Protein AF-A0A524AW45-F1 (afdb_monomer_lite)

Secondary structure (DSSP, 8-state):
---HHHHHHH----HHHHHHHHHHHHTT------S-TTSSHHHHHHHHHHHTT---------TT--GGGS--PPPPPPS---------------EEE-TTS-EEEEEEEE-TTS-EEEEEESS--SEE-SSPPTTEEEEE-TT--EEEEE----SS-HHHHHHHHHHHHTSTTGGGEEEEE-SSEEEEEEEESS-HHHHHHHHHHTT---TTHHHHHHHHHHHH-EEEEEEEEEEEETTTTEEEEEEE--SSS--EEEEEEEE-HHHHHHHHGGGTTSHHHHT---

Sequence (286 aa):
MIRWQNISQVIICKAEVTERMLVALLVEGHVLLEDVPGIGKTTLAKALARSLDCSFAQTHFTPDLLPSRAGIAWPSPPSSIKYHRGKRSEYMPITYTNRKGLTYYLCKSVTKTGKPRYYFAREPKGEPVEEIPEGFKIGESVTGLVFLKKDRSAQILPEEVAAVEAVVGRHPKSRNYRVSVKHDRIEVYEQVGPDAEDLIRVLGRQGLGMPGLDDRIRAERERYARFTPVLRFILTNAERRIFRVERMHYGGRDEWFEIRPTGSVDRLARRLIPKLGTDAFFELFC

pLDDT: mean 75.24, std 17.26, range [28.22, 97.56]

Structure (mmCIF, N/CA/C/O backbone):
data_AF-A0A524AW45-F1
#
_entry.id   AF-A0A524AW45-F1
#
loop_
_atom_site.group_PDB
_atom_site.id
_atom_site.type_symbol
_atom_site.label_atom_id
_atom_site.label_alt_id
_atom_site.label_comp_id
_atom_site.label_asym_id
_atom_site.label_entity_id
_atom_site.label_seq_id
_atom_site.pdbx_PDB_ins_code
_atom_site.Cartn_x
_atom_site.Cartn_y
_atom_site.Cartn_z
_atom_site.occupancy
_atom_site.B_iso_or_equiv
_atom_site.auth_seq_id
_atom_site.auth_comp_id
_atom_site.auth_asym_id
_atom_site.auth_atom_id
_atom_site.pdbx_PDB_model_num
ATOM 1 N N . MET A 1 1 ? 32.891 -7.779 -8.445 1.00 32.12 1 MET A N 1
ATOM 2 C CA . MET A 1 1 ? 33.002 -9.216 -8.105 1.00 32.12 1 MET A CA 1
ATOM 3 C C . MET A 1 1 ? 33.077 -9.336 -6.594 1.00 32.12 1 MET A C 1
ATOM 5 O O . MET A 1 1 ? 34.124 -9.075 -6.010 1.00 32.12 1 MET A O 1
ATOM 9 N N . ILE A 1 2 ? 31.950 -9.641 -5.961 1.00 38.78 2 ILE A N 1
ATOM 10 C CA . ILE A 1 2 ? 31.844 -9.690 -4.504 1.00 38.78 2 ILE A CA 1
ATOM 11 C C . ILE A 1 2 ? 32.337 -11.071 -4.074 1.00 38.78 2 ILE A C 1
ATOM 13 O O . ILE A 1 2 ? 31.738 -12.089 -4.407 1.00 38.78 2 ILE A O 1
ATOM 17 N N . ARG A 1 3 ? 33.493 -11.133 -3.411 1.00 46.38 3 ARG A N 1
ATOM 18 C CA . ARG A 1 3 ? 34.110 -12.409 -3.029 1.00 46.38 3 ARG A CA 1
ATOM 19 C C . ARG A 1 3 ? 33.460 -12.913 -1.745 1.00 46.38 3 ARG A C 1
ATOM 21 O O . ARG A 1 3 ? 33.908 -12.554 -0.662 1.00 46.38 3 ARG A O 1
ATOM 28 N N . TRP A 1 4 ? 32.443 -13.768 -1.855 1.00 46.25 4 TRP A N 1
ATOM 29 C CA . TRP A 1 4 ? 31.830 -14.468 -0.710 1.00 46.25 4 TRP A CA 1
ATOM 30 C C . TRP A 1 4 ? 32.885 -15.124 0.199 1.00 46.25 4 TRP A C 1
ATOM 32 O O . TRP A 1 4 ? 32.813 -15.039 1.423 1.00 46.25 4 TRP A O 1
ATOM 42 N N . GLN A 1 5 ? 33.946 -15.641 -0.431 1.00 49.75 5 GLN A N 1
ATOM 43 C CA . GLN A 1 5 ? 35.143 -16.176 0.215 1.00 49.75 5 GLN A CA 1
ATOM 44 C C . GLN A 1 5 ? 35.766 -15.196 1.226 1.00 49.75 5 GLN A C 1
ATOM 46 O O . GLN A 1 5 ? 36.137 -15.622 2.314 1.00 49.75 5 GLN A O 1
ATOM 51 N N . ASN A 1 6 ? 35.811 -13.888 0.944 1.00 54.19 6 ASN A N 1
ATOM 52 C CA . ASN A 1 6 ? 36.425 -12.894 1.833 1.00 54.19 6 ASN A CA 1
ATOM 53 C C . ASN A 1 6 ? 35.638 -12.694 3.137 1.00 54.19 6 ASN A C 1
ATOM 55 O O . ASN A 1 6 ? 36.247 -12.471 4.180 1.00 54.19 6 ASN A O 1
ATOM 59 N N . ILE A 1 7 ? 34.303 -12.785 3.105 1.00 50.34 7 ILE A N 1
ATOM 60 C CA . ILE A 1 7 ? 33.477 -12.624 4.313 1.00 50.34 7 ILE A CA 1
ATOM 61 C C . ILE A 1 7 ? 33.612 -13.864 5.208 1.00 50.34 7 ILE A C 1
ATOM 63 O O . ILE A 1 7 ? 33.768 -13.733 6.419 1.00 50.34 7 ILE A O 1
ATOM 67 N N . SER A 1 8 ? 33.641 -15.059 4.609 1.00 46.66 8 SER A N 1
ATOM 68 C CA . SER A 1 8 ? 33.839 -16.334 5.316 1.00 46.66 8 SER A CA 1
ATOM 69 C C . SER A 1 8 ? 35.264 -16.567 5.841 1.00 46.66 8 SER A C 1
ATOM 71 O O . SER A 1 8 ? 35.454 -17.413 6.707 1.00 46.66 8 SER A O 1
ATOM 73 N N . GLN A 1 9 ? 36.268 -15.848 5.324 1.00 44.22 9 GLN A N 1
ATOM 74 C CA . GLN A 1 9 ? 37.680 -15.994 5.721 1.00 44.22 9 GLN A CA 1
ATOM 75 C C . GLN A 1 9 ? 38.073 -15.103 6.909 1.00 44.22 9 GLN A C 1
ATOM 77 O O . GLN A 1 9 ? 39.054 -15.386 7.587 1.00 44.22 9 GLN A O 1
ATOM 82 N N . VAL A 1 10 ? 37.333 -14.018 7.165 1.00 44.84 10 VAL A N 1
ATOM 83 C CA . VAL A 1 10 ? 37.722 -12.992 8.151 1.00 44.84 10 VAL A CA 1
ATOM 84 C C . VAL A 1 10 ? 37.012 -13.176 9.497 1.00 44.84 10 VAL A C 1
ATOM 86 O O . VAL A 1 10 ? 37.477 -12.660 10.512 1.00 44.84 10 VAL A O 1
ATOM 89 N N . ILE A 1 11 ? 35.894 -13.910 9.538 1.00 49.38 11 ILE A N 1
ATOM 90 C CA . ILE A 1 11 ? 35.114 -14.150 10.759 1.00 49.38 11 ILE A CA 1
ATOM 91 C C . ILE A 1 11 ? 34.490 -15.543 10.680 1.00 49.38 11 ILE A C 1
ATOM 93 O O . ILE A 1 11 ? 33.907 -15.894 9.654 1.00 49.38 11 ILE A O 1
ATOM 97 N N . ILE A 1 12 ? 34.533 -16.308 11.778 1.00 48.66 12 ILE A N 1
ATOM 98 C CA . ILE A 1 12 ? 33.664 -17.481 11.984 1.00 48.66 12 ILE A CA 1
ATOM 99 C C . ILE A 1 12 ? 32.232 -16.953 12.170 1.00 48.66 12 ILE A C 1
ATOM 101 O O . ILE A 1 12 ? 31.699 -16.877 13.274 1.00 48.66 12 ILE A O 1
ATOM 105 N N . CYS A 1 13 ? 31.632 -16.465 11.089 1.00 52.28 13 CYS A N 1
ATOM 106 C CA . CYS A 1 13 ? 30.278 -15.944 11.085 1.00 52.28 13 CYS A CA 1
ATOM 107 C C . CYS A 1 13 ? 29.318 -17.069 10.722 1.00 52.28 13 CYS A C 1
ATOM 109 O O . CYS A 1 13 ? 29.501 -17.771 9.729 1.00 52.28 13 CYS A O 1
ATOM 111 N N . LYS A 1 14 ? 28.242 -17.201 11.501 1.00 59.84 14 LYS A N 1
ATOM 112 C CA . LYS A 1 14 ? 27.080 -17.989 11.089 1.00 59.84 14 LYS A CA 1
ATOM 113 C C . LYS A 1 14 ? 26.572 -17.392 9.774 1.00 59.84 14 LYS A C 1
ATOM 115 O O . LYS A 1 14 ? 26.219 -16.213 9.756 1.00 59.84 14 LYS A O 1
ATOM 120 N N . ALA A 1 15 ? 26.541 -18.185 8.701 1.00 59.72 15 ALA A N 1
ATOM 121 C CA . ALA A 1 15 ? 26.129 -17.742 7.362 1.00 59.72 15 ALA A CA 1
ATOM 122 C C . ALA A 1 15 ? 24.796 -16.969 7.384 1.00 59.72 15 ALA A C 1
ATOM 124 O O . ALA A 1 15 ? 24.635 -15.955 6.709 1.00 59.72 15 ALA A O 1
ATOM 125 N N . GLU A 1 16 ? 23.896 -17.385 8.272 1.00 62.75 16 GLU A N 1
ATOM 126 C CA . GLU A 1 16 ? 22.590 -16.778 8.495 1.00 62.75 16 GLU A CA 1
ATOM 127 C C . GLU A 1 16 ? 22.640 -15.299 8.939 1.00 62.75 16 GLU A C 1
ATOM 129 O O . GLU A 1 16 ? 21.775 -14.516 8.550 1.00 62.75 16 GLU A O 1
ATOM 134 N N . VAL A 1 17 ? 23.642 -14.880 9.724 1.00 69.88 17 VAL A N 1
ATOM 135 C CA . VAL A 1 17 ? 23.764 -13.488 10.209 1.00 69.88 17 VAL A CA 1
ATOM 136 C C . VAL A 1 17 ? 24.198 -12.561 9.078 1.00 69.88 17 VAL A C 1
ATOM 138 O O . VAL A 1 17 ? 23.583 -11.516 8.868 1.00 69.88 17 VAL A O 1
ATOM 141 N N . THR A 1 18 ? 25.215 -12.964 8.313 1.00 68.81 18 THR A N 1
ATOM 142 C CA . THR A 1 18 ? 25.676 -12.237 7.121 1.00 68.81 18 THR A CA 1
ATOM 143 C C . THR A 1 18 ? 24.547 -12.083 6.110 1.00 68.81 18 THR A C 1
ATOM 145 O O . THR A 1 18 ? 24.335 -11.007 5.555 1.00 68.81 18 THR A O 1
ATOM 148 N N . GLU A 1 19 ? 23.778 -13.147 5.912 1.00 68.31 19 GLU A N 1
ATOM 149 C CA . GLU A 1 19 ? 22.643 -13.151 5.004 1.00 68.31 19 GLU A CA 1
ATOM 150 C C . GLU A 1 19 ? 21.525 -12.213 5.468 1.00 68.31 19 GLU A C 1
ATOM 152 O O . GLU A 1 19 ? 21.021 -11.424 4.675 1.00 68.31 19 GLU A O 1
ATOM 157 N N . ARG A 1 20 ? 21.170 -12.218 6.760 1.00 71.06 20 ARG A N 1
ATOM 158 C CA . ARG A 1 20 ? 20.195 -11.263 7.317 1.00 71.06 20 ARG A CA 1
ATOM 159 C C . ARG A 1 20 ? 20.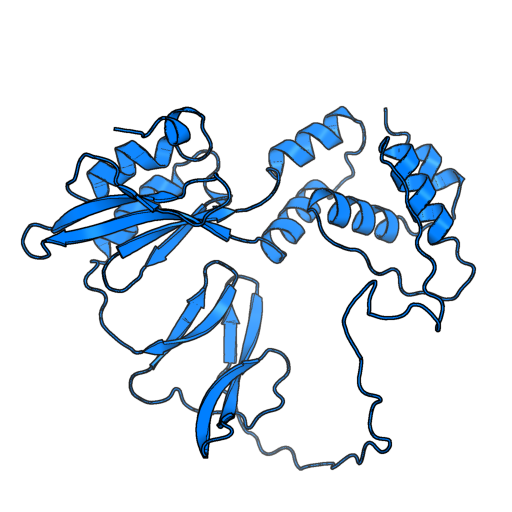673 -9.816 7.187 1.00 71.06 20 ARG A C 1
ATOM 161 O O . ARG A 1 20 ? 19.857 -8.942 6.911 1.00 71.06 20 ARG A O 1
ATOM 168 N N . MET A 1 21 ? 21.973 -9.559 7.340 1.00 75.38 21 MET A N 1
ATOM 169 C CA . MET A 1 21 ? 22.547 -8.226 7.127 1.00 75.38 21 MET A CA 1
ATOM 170 C C . MET A 1 21 ? 22.484 -7.784 5.666 1.00 75.38 21 MET A C 1
ATOM 172 O O . MET A 1 21 ? 22.149 -6.633 5.402 1.00 75.38 21 MET A O 1
ATOM 176 N N . LEU A 1 22 ? 22.761 -8.691 4.727 1.00 70.81 22 LEU A N 1
ATOM 177 C CA . LEU A 1 22 ? 22.596 -8.444 3.294 1.00 70.81 22 LEU A CA 1
ATOM 178 C C . LEU A 1 22 ? 21.140 -8.146 2.954 1.00 70.81 22 LEU A C 1
ATOM 180 O O . LEU A 1 22 ? 20.867 -7.127 2.333 1.00 70.81 22 LEU A O 1
ATOM 184 N N . VAL A 1 23 ? 20.204 -8.985 3.405 1.00 70.94 23 VAL A N 1
ATOM 185 C CA . VAL A 1 23 ? 18.771 -8.774 3.167 1.00 70.94 23 VAL A CA 1
ATOM 186 C C . VAL A 1 23 ? 18.326 -7.429 3.731 1.00 70.94 23 VAL A C 1
ATOM 188 O O . VAL A 1 23 ? 17.702 -6.659 3.010 1.00 70.94 23 VAL A O 1
ATOM 191 N N . ALA A 1 24 ? 18.698 -7.108 4.972 1.00 75.75 24 ALA A N 1
ATOM 192 C CA . ALA A 1 24 ? 18.373 -5.826 5.583 1.00 75.75 24 ALA A CA 1
ATOM 193 C C . ALA A 1 24 ? 18.939 -4.645 4.785 1.00 75.75 24 ALA A C 1
ATOM 195 O O . ALA A 1 24 ? 18.209 -3.698 4.524 1.00 75.75 24 ALA A O 1
ATOM 196 N N . LEU A 1 25 ? 20.194 -4.714 4.336 1.00 71.62 25 LEU A N 1
ATOM 197 C CA . LEU A 1 25 ? 20.792 -3.669 3.505 1.00 71.62 25 LEU A CA 1
ATOM 198 C C . LEU A 1 25 ? 20.053 -3.505 2.165 1.00 71.62 25 LEU A C 1
ATOM 200 O O . LEU A 1 25 ? 19.802 -2.385 1.733 1.00 71.62 25 LEU A O 1
ATOM 204 N N . LEU A 1 26 ? 19.666 -4.615 1.530 1.00 64.81 26 LEU A N 1
ATOM 205 C CA . LEU A 1 26 ? 18.984 -4.632 0.232 1.00 64.81 26 LEU A CA 1
ATOM 206 C C . LEU A 1 26 ? 17.551 -4.092 0.288 1.00 64.81 26 LEU A C 1
ATOM 208 O O . LEU A 1 26 ? 17.043 -3.604 -0.719 1.00 64.81 26 LEU A O 1
ATOM 212 N N . VAL A 1 27 ? 16.892 -4.189 1.443 1.00 67.94 27 VAL A N 1
ATOM 213 C CA . VAL A 1 27 ? 15.541 -3.644 1.661 1.00 67.94 27 VAL A CA 1
ATOM 214 C C . VAL A 1 27 ? 15.556 -2.279 2.353 1.00 67.94 27 VAL A C 1
ATOM 216 O O . VAL A 1 27 ? 14.511 -1.836 2.827 1.00 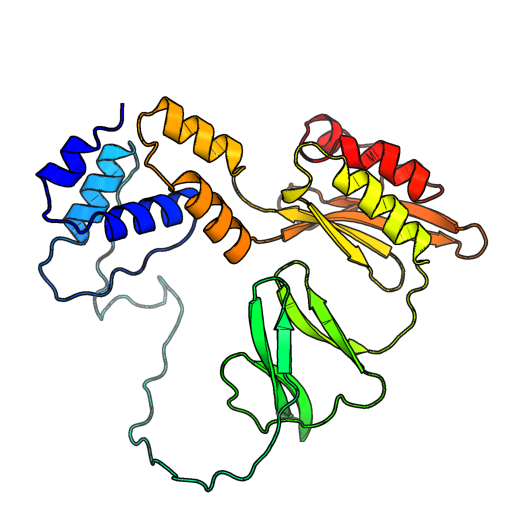67.94 27 VAL A O 1
ATOM 219 N N . GLU A 1 28 ? 16.723 -1.630 2.442 1.00 68.25 28 GLU A N 1
ATOM 220 C CA . GLU A 1 28 ? 16.926 -0.362 3.166 1.00 68.25 28 GLU A CA 1
ATOM 221 C C . GLU A 1 28 ? 16.465 -0.426 4.639 1.00 68.25 28 GLU A C 1
ATOM 223 O O . GLU A 1 28 ? 15.984 0.541 5.232 1.00 68.25 28 GLU A O 1
ATOM 228 N N . GLY A 1 29 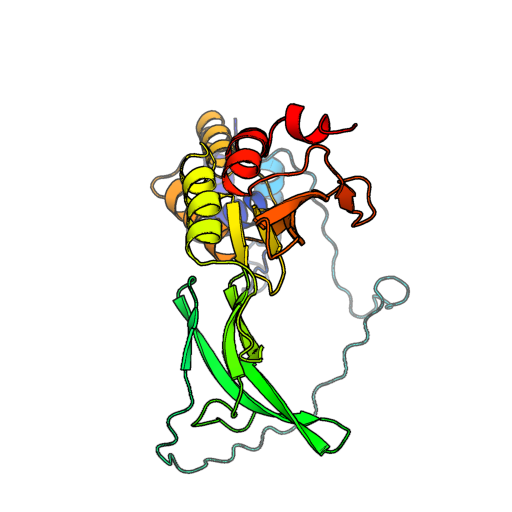? 16.586 -1.606 5.242 1.00 64.50 29 GLY A N 1
ATOM 229 C CA . GLY A 1 29 ? 16.306 -1.873 6.643 1.00 64.50 29 GLY A CA 1
ATOM 230 C C . GLY A 1 29 ? 17.493 -1.566 7.558 1.00 64.50 29 GLY A C 1
ATOM 231 O O . GLY A 1 29 ? 18.637 -1.410 7.134 1.00 64.50 29 GLY A O 1
ATOM 232 N N . HIS A 1 30 ? 17.220 -1.530 8.860 1.00 72.38 30 HIS A N 1
ATOM 233 C CA . HIS A 1 30 ? 18.245 -1.386 9.892 1.00 72.38 30 HIS A CA 1
ATOM 234 C C . HIS A 1 30 ? 18.486 -2.723 10.591 1.00 72.38 30 HIS A C 1
ATOM 236 O O . HIS A 1 30 ? 17.542 -3.467 10.859 1.00 72.38 30 HIS A O 1
ATOM 242 N N . VAL A 1 31 ? 19.745 -3.010 10.924 1.00 75.88 31 VAL A N 1
ATOM 243 C CA . VAL A 1 31 ? 20.134 -4.221 11.656 1.00 75.88 31 VAL A CA 1
ATOM 244 C C . VAL A 1 31 ? 20.615 -3.847 13.048 1.00 75.88 31 VAL A C 1
ATOM 246 O O . VAL A 1 31 ? 21.527 -3.035 13.191 1.00 75.88 31 VAL A O 1
ATOM 249 N N . LEU A 1 32 ? 20.052 -4.502 14.062 1.00 81.50 32 LEU A N 1
ATOM 250 C CA . LEU A 1 32 ? 20.605 -4.528 15.411 1.00 81.50 32 LEU A CA 1
ATOM 251 C C . LEU A 1 32 ? 21.295 -5.879 15.631 1.00 81.50 32 LEU A C 1
ATOM 253 O O . LEU A 1 32 ? 20.656 -6.925 15.553 1.00 81.50 32 LEU A O 1
ATOM 257 N N . LEU A 1 33 ? 22.605 -5.858 15.884 1.00 75.56 33 LEU A N 1
ATOM 258 C CA . LEU A 1 33 ? 23.377 -7.059 16.208 1.00 75.56 33 LEU A CA 1
ATOM 259 C C . LEU A 1 33 ? 23.492 -7.201 17.730 1.00 75.56 33 LEU A C 1
ATOM 261 O O . LEU A 1 33 ? 24.371 -6.597 18.352 1.00 75.56 33 LEU A O 1
ATOM 265 N N . GLU A 1 34 ? 22.632 -8.019 18.330 1.00 72.94 34 GLU A N 1
ATOM 266 C CA . GLU A 1 34 ? 22.675 -8.380 19.754 1.00 72.94 34 GLU A CA 1
ATOM 267 C C . GLU A 1 34 ? 23.534 -9.629 19.961 1.00 72.94 34 GLU A C 1
ATOM 269 O O . GLU A 1 34 ? 23.351 -10.633 19.288 1.00 72.94 34 GLU A O 1
ATOM 274 N N . ASP A 1 35 ? 24.528 -9.530 20.841 1.00 67.38 35 ASP A N 1
ATOM 275 C CA . ASP A 1 35 ? 25.498 -10.594 21.145 1.00 67.38 35 ASP A CA 1
ATOM 276 C C . ASP A 1 35 ? 26.494 -10.091 22.199 1.00 67.38 35 ASP A C 1
ATOM 278 O O . ASP A 1 35 ? 26.597 -8.875 22.416 1.00 67.38 35 ASP A O 1
ATOM 282 N N . VAL A 1 36 ? 27.277 -11.001 22.768 1.00 64.94 36 VAL A N 1
ATOM 283 C CA . VAL A 1 36 ? 28.341 -10.690 23.724 1.00 64.94 36 VAL A CA 1
ATOM 284 C C . VAL A 1 36 ? 29.440 -9.817 23.086 1.00 64.94 36 VAL A C 1
ATOM 286 O O . VAL A 1 36 ? 29.710 -9.905 21.885 1.00 64.94 36 VAL A O 1
ATOM 289 N N . PRO A 1 37 ? 30.069 -8.902 23.842 1.00 59.03 37 PRO A N 1
ATOM 290 C CA . PRO A 1 37 ? 31.141 -8.063 23.312 1.00 59.03 37 PRO A CA 1
ATOM 291 C C . PRO A 1 37 ? 32.337 -8.909 22.843 1.00 59.03 37 PRO A C 1
ATOM 293 O O . PRO A 1 37 ? 32.659 -9.932 23.437 1.00 59.03 37 PRO A O 1
ATOM 296 N N . GLY A 1 38 ? 33.012 -8.468 21.775 1.00 58.88 38 GLY A N 1
ATOM 297 C CA . GLY A 1 38 ? 34.243 -9.103 21.276 1.00 58.88 38 GLY A CA 1
ATOM 298 C C . GLY A 1 38 ? 34.076 -10.108 20.128 1.00 58.88 38 GLY A C 1
ATOM 299 O O . GLY A 1 38 ? 35.069 -10.505 19.534 1.00 58.88 38 GLY A O 1
ATOM 300 N N . ILE A 1 39 ? 32.851 -10.448 19.717 1.00 64.88 39 ILE A N 1
ATOM 301 C CA . ILE A 1 39 ? 32.598 -11.452 18.659 1.00 64.88 39 ILE A CA 1
ATOM 302 C C . ILE A 1 39 ? 32.693 -10.923 17.211 1.00 64.88 39 ILE A C 1
ATOM 304 O O . ILE A 1 39 ? 32.118 -11.486 16.284 1.00 64.88 39 ILE A O 1
ATOM 308 N N . GLY A 1 40 ? 33.363 -9.789 16.993 1.00 66.31 40 GLY A N 1
ATOM 309 C CA . GLY A 1 40 ? 33.622 -9.288 15.639 1.00 66.31 40 GLY A CA 1
ATOM 310 C C . GLY A 1 40 ? 32.447 -8.618 14.909 1.00 66.31 40 GLY A C 1
ATOM 311 O O . GLY A 1 40 ? 32.525 -8.466 13.697 1.00 66.31 40 GLY A O 1
ATOM 312 N N . LYS A 1 41 ? 31.391 -8.137 15.586 1.00 77.25 41 LYS A N 1
ATOM 313 C CA . LYS A 1 41 ? 30.263 -7.401 14.948 1.00 77.25 41 LYS A CA 1
ATOM 314 C C . LYS A 1 41 ? 30.711 -6.227 14.078 1.00 77.25 41 LYS A C 1
ATOM 316 O O . LYS A 1 41 ? 30.241 -6.037 12.960 1.00 77.25 41 LYS A O 1
ATOM 321 N N . THR A 1 42 ? 31.655 -5.445 14.596 1.00 73.56 42 THR A N 1
ATOM 322 C CA . THR A 1 42 ? 32.259 -4.321 13.874 1.00 73.56 42 THR A CA 1
ATOM 323 C C . THR A 1 42 ? 33.057 -4.814 12.673 1.00 73.56 42 THR A C 1
ATOM 325 O O . THR A 1 42 ? 33.002 -4.215 11.603 1.00 73.56 42 THR A O 1
ATOM 328 N N . THR A 1 43 ? 33.784 -5.919 12.837 1.00 72.50 43 THR A N 1
ATOM 329 C CA . THR A 1 43 ? 34.533 -6.568 11.759 1.00 72.50 43 THR A CA 1
ATOM 330 C C . THR A 1 43 ? 33.585 -7.058 10.669 1.00 72.50 43 THR A C 1
ATOM 332 O O . THR A 1 43 ? 33.882 -6.866 9.496 1.00 72.50 43 THR A O 1
ATOM 335 N N . LEU A 1 44 ? 32.419 -7.597 11.036 1.00 71.94 44 LEU A N 1
ATOM 336 C CA . LEU A 1 44 ? 31.398 -8.078 10.107 1.00 71.94 44 LEU A CA 1
ATOM 337 C C . LEU A 1 44 ? 30.806 -6.927 9.298 1.00 71.94 44 LEU A C 1
ATOM 339 O O . LEU A 1 44 ? 30.772 -6.991 8.073 1.00 71.94 44 LEU A O 1
ATOM 343 N N . ALA A 1 45 ? 30.419 -5.840 9.966 1.00 74.00 45 ALA A N 1
ATOM 344 C CA . ALA A 1 45 ? 29.893 -4.660 9.291 1.00 74.00 45 ALA A CA 1
ATOM 345 C C . ALA A 1 45 ? 30.937 -4.012 8.356 1.00 74.00 45 ALA A C 1
ATOM 347 O O . ALA A 1 45 ? 30.607 -3.641 7.230 1.00 74.00 45 ALA A O 1
ATOM 348 N N . LYS A 1 46 ? 32.214 -3.953 8.767 1.00 72.44 46 LYS A N 1
ATOM 349 C CA . LYS A 1 46 ? 33.329 -3.477 7.924 1.00 72.44 46 LYS A CA 1
ATOM 350 C C . LYS A 1 46 ? 33.600 -4.397 6.732 1.00 72.44 46 LYS A C 1
ATOM 352 O O . LYS A 1 46 ? 33.814 -3.909 5.625 1.00 72.44 46 LYS A O 1
ATOM 357 N N . ALA A 1 47 ? 33.618 -5.711 6.952 1.00 68.25 47 ALA A N 1
ATOM 358 C CA . ALA A 1 47 ? 33.843 -6.704 5.905 1.00 68.25 47 ALA A CA 1
ATOM 359 C C . ALA A 1 47 ? 32.714 -6.675 4.870 1.00 68.25 47 ALA A C 1
ATOM 361 O O . ALA A 1 47 ? 32.987 -6.732 3.671 1.00 68.25 47 ALA A O 1
ATOM 362 N N . LEU A 1 48 ? 31.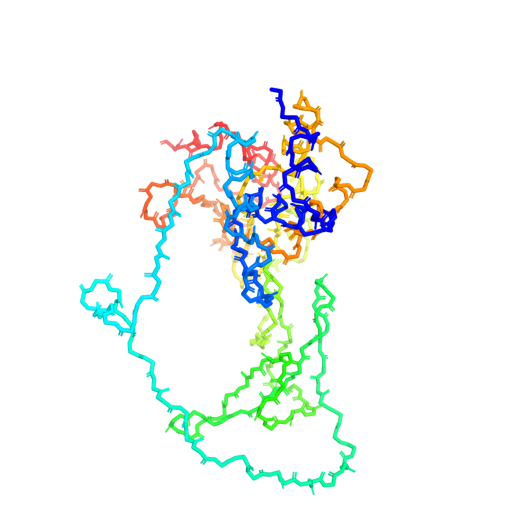469 -6.511 5.323 1.00 71.25 48 LEU A N 1
ATOM 363 C CA . LEU A 1 48 ? 30.310 -6.360 4.454 1.00 71.25 48 LEU A CA 1
ATOM 364 C C . LEU A 1 48 ? 30.393 -5.068 3.633 1.00 71.25 48 LEU A C 1
ATOM 366 O O . LEU A 1 48 ? 30.303 -5.132 2.412 1.00 71.25 48 LEU A O 1
ATOM 370 N N . ALA A 1 49 ? 30.657 -3.922 4.269 1.00 73.44 49 ALA A N 1
ATOM 371 C CA . ALA A 1 49 ? 30.792 -2.646 3.566 1.00 73.44 49 ALA A CA 1
ATOM 372 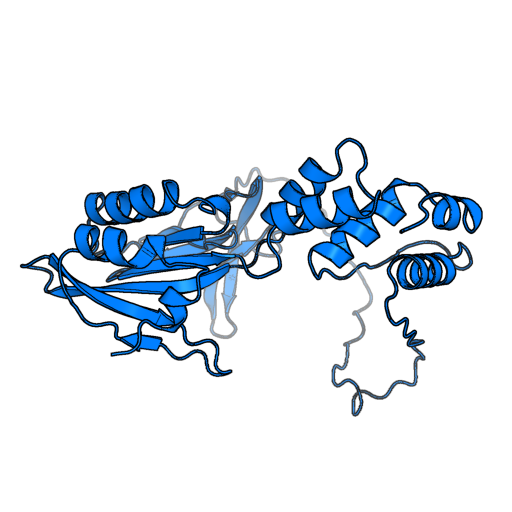C C . ALA A 1 49 ? 31.903 -2.683 2.501 1.00 73.44 49 ALA A C 1
ATOM 374 O O . ALA A 1 49 ? 31.668 -2.307 1.359 1.00 73.44 49 ALA A O 1
ATOM 375 N N . ARG A 1 50 ? 33.079 -3.237 2.834 1.00 68.44 50 ARG A N 1
ATOM 376 C CA . ARG A 1 50 ? 34.184 -3.430 1.876 1.00 68.44 50 ARG A CA 1
ATOM 377 C C . ARG A 1 50 ? 33.829 -4.377 0.734 1.00 68.44 50 ARG A C 1
ATOM 379 O O . ARG A 1 50 ? 34.269 -4.170 -0.388 1.00 68.44 50 ARG A O 1
ATOM 386 N N . SER A 1 51 ? 33.063 -5.428 1.019 1.00 62.94 51 SER A N 1
ATOM 387 C CA . SER A 1 51 ? 32.653 -6.400 0.001 1.00 62.94 51 SER A CA 1
ATOM 388 C C . SER A 1 51 ? 31.634 -5.817 -0.978 1.00 62.94 51 SER A C 1
ATOM 390 O O . SER A 1 51 ? 31.561 -6.283 -2.109 1.00 62.94 51 SER A O 1
ATOM 392 N N . LEU A 1 52 ? 30.875 -4.805 -0.552 1.00 67.12 52 LEU A N 1
ATOM 393 C CA . LEU A 1 52 ? 29.829 -4.137 -1.329 1.00 67.12 52 LEU A CA 1
ATOM 394 C C . LEU A 1 52 ? 30.246 -2.760 -1.867 1.00 67.12 52 LEU A C 1
ATOM 396 O O . LEU A 1 52 ? 29.395 -2.036 -2.371 1.00 67.12 52 LEU A O 1
ATOM 400 N N . ASP A 1 53 ? 31.523 -2.393 -1.732 1.00 66.94 53 ASP A N 1
ATOM 401 C CA . ASP A 1 53 ? 32.057 -1.071 -2.097 1.00 66.94 53 ASP A CA 1
ATOM 402 C C . ASP A 1 53 ? 31.261 0.103 -1.486 1.00 66.94 53 ASP A C 1
ATOM 404 O O . ASP A 1 53 ? 31.042 1.150 -2.089 1.00 66.94 53 ASP A O 1
ATOM 408 N N . CYS A 1 54 ? 30.776 -0.098 -0.259 1.00 69.75 54 CYS A N 1
ATOM 409 C CA . CYS A 1 54 ? 30.004 0.878 0.499 1.00 69.75 54 CYS A CA 1
ATOM 410 C C . CYS A 1 54 ? 30.901 1.648 1.473 1.00 69.75 54 CYS A C 1
ATOM 412 O O . CYS A 1 54 ? 31.866 1.113 2.030 1.00 69.75 54 CYS A O 1
ATOM 414 N N . SER A 1 55 ? 30.532 2.896 1.762 1.00 67.56 55 SER A N 1
ATOM 415 C CA . SER A 1 55 ? 31.156 3.658 2.841 1.00 67.56 55 SER A CA 1
ATOM 416 C C . SER A 1 55 ? 30.771 3.068 4.203 1.00 67.56 55 SER A C 1
ATOM 418 O O . SER A 1 55 ? 29.627 2.685 4.448 1.00 67.56 55 SER A O 1
ATOM 420 N N . PHE A 1 56 ? 31.745 2.972 5.109 1.00 73.62 56 PHE A N 1
ATOM 421 C CA . PHE A 1 56 ? 31.527 2.496 6.473 1.00 73.62 56 PHE A CA 1
ATOM 422 C C . PHE A 1 56 ? 31.797 3.628 7.460 1.00 73.62 56 PHE A C 1
ATOM 424 O O . PHE A 1 56 ? 32.927 4.105 7.561 1.00 73.62 56 PHE A O 1
ATOM 431 N N . ALA A 1 57 ? 30.774 4.017 8.219 1.00 72.75 57 ALA A N 1
ATOM 432 C CA . ALA A 1 57 ? 30.892 4.960 9.322 1.00 72.75 57 ALA A CA 1
ATOM 433 C C . ALA A 1 57 ? 30.481 4.274 10.629 1.00 72.75 57 ALA A C 1
ATOM 435 O O . ALA A 1 57 ? 29.458 3.594 10.692 1.00 72.75 57 ALA A O 1
ATOM 436 N N . GLN A 1 58 ? 31.286 4.455 11.675 1.00 78.00 58 GLN A N 1
ATOM 437 C CA . GLN A 1 58 ? 31.014 3.929 13.007 1.00 78.00 58 GLN A CA 1
ATOM 438 C C . GLN A 1 58 ? 30.866 5.087 13.985 1.00 78.00 58 GLN A C 1
ATOM 440 O O . GLN A 1 58 ? 31.786 5.885 14.152 1.00 78.00 58 GLN A O 1
ATOM 445 N N . THR A 1 59 ? 29.727 5.140 14.667 1.00 74.00 59 THR A N 1
ATOM 446 C CA . THR A 1 59 ? 29.501 6.058 15.783 1.00 74.00 59 THR A CA 1
ATOM 447 C C . THR A 1 59 ? 29.502 5.251 17.072 1.00 74.00 59 THR A C 1
ATOM 449 O O . THR A 1 59 ? 28.727 4.308 17.227 1.00 74.00 59 THR A O 1
ATOM 452 N N . HIS A 1 60 ? 30.401 5.597 17.989 1.00 72.00 60 HIS A N 1
ATOM 453 C CA . HIS A 1 60 ? 30.412 5.027 19.329 1.00 72.00 60 HIS A CA 1
ATOM 454 C C . HIS A 1 60 ? 29.459 5.828 20.204 1.00 72.00 60 HIS A C 1
ATOM 456 O O . HIS A 1 60 ? 29.615 7.039 20.342 1.00 72.00 60 HIS A O 1
ATOM 462 N N . PHE A 1 61 ? 28.476 5.152 20.788 1.00 62.75 61 PHE A N 1
ATOM 463 C CA . PHE A 1 61 ? 27.617 5.775 21.779 1.00 62.75 61 PHE A CA 1
ATOM 464 C C . PHE A 1 61 ? 28.389 5.883 23.095 1.00 62.75 61 PHE A C 1
ATOM 466 O O . PHE A 1 61 ? 28.663 4.869 23.735 1.00 62.75 61 PHE A O 1
ATOM 473 N N . THR A 1 62 ? 28.778 7.099 23.473 1.00 64.62 62 THR A N 1
ATOM 474 C CA . THR A 1 62 ? 29.257 7.412 24.822 1.00 64.62 62 THR A CA 1
ATOM 475 C C . THR A 1 62 ? 28.102 7.979 25.656 1.00 64.62 62 THR A C 1
ATOM 477 O O . THR A 1 62 ? 27.195 8.595 25.090 1.00 64.62 62 THR A O 1
ATOM 480 N N . PRO A 1 63 ? 28.110 7.792 26.991 1.00 50.75 63 PRO A N 1
ATOM 481 C CA . PRO A 1 63 ? 27.073 8.335 27.875 1.00 50.75 63 PRO A CA 1
ATOM 482 C C . PRO A 1 63 ? 26.915 9.865 27.779 1.00 50.75 63 PRO A C 1
ATOM 484 O O . PRO A 1 63 ? 25.854 10.387 28.100 1.00 50.75 63 PRO A O 1
ATOM 487 N N . ASP A 1 64 ? 27.947 10.564 27.292 1.00 58.59 64 ASP A N 1
ATOM 488 C CA . ASP A 1 64 ? 28.037 12.029 27.226 1.00 58.59 64 ASP A CA 1
ATOM 489 C C . ASP A 1 64 ? 27.564 12.641 25.890 1.00 58.59 64 ASP A C 1
ATOM 491 O O . ASP A 1 64 ? 27.779 13.827 25.624 1.00 58.59 64 ASP A O 1
ATOM 495 N N . LEU A 1 65 ? 26.923 11.861 25.011 1.00 47.62 65 LEU A N 1
ATOM 496 C CA . LEU A 1 65 ? 26.316 12.384 23.780 1.00 47.62 65 LEU A CA 1
ATOM 497 C C . LEU A 1 65 ? 25.082 13.242 24.113 1.00 47.62 65 LEU A C 1
ATOM 499 O O . LEU A 1 65 ? 23.970 12.738 24.255 1.00 47.62 65 LEU A O 1
ATOM 503 N N . LEU A 1 66 ? 25.282 14.560 24.234 1.00 42.81 66 LEU A N 1
ATOM 504 C CA . LEU A 1 66 ? 24.213 15.506 24.556 1.00 42.81 66 LEU A CA 1
ATOM 505 C C . LEU A 1 66 ? 23.147 15.609 23.436 1.00 42.81 66 LEU A C 1
ATOM 507 O O . LEU A 1 66 ? 23.492 15.758 22.257 1.00 42.81 66 LEU A O 1
ATOM 511 N N . PRO A 1 67 ? 21.842 15.640 23.779 1.00 42.31 67 PRO A N 1
ATOM 512 C CA . PRO A 1 67 ? 20.749 15.610 22.806 1.00 42.31 67 PRO A CA 1
ATOM 513 C C . PRO A 1 67 ? 20.562 16.888 21.972 1.00 42.31 67 PRO A C 1
ATOM 515 O O . PRO A 1 67 ? 19.799 16.885 21.018 1.00 42.31 67 PRO A O 1
ATOM 518 N N . SER A 1 68 ? 21.282 17.984 22.212 1.00 46.66 68 SER A N 1
ATOM 519 C CA . SER A 1 68 ? 21.326 19.096 21.240 1.00 46.66 68 SER A CA 1
ATOM 520 C C . SER A 1 68 ? 22.085 18.735 19.946 1.00 46.66 68 SER A C 1
ATOM 522 O O . SER A 1 68 ? 22.088 19.514 18.996 1.00 46.66 68 SER A O 1
ATOM 524 N N . ARG A 1 69 ? 22.646 17.516 19.867 1.00 50.38 69 ARG A N 1
ATOM 525 C CA . ARG A 1 69 ? 23.136 16.854 18.645 1.00 50.38 69 ARG A CA 1
ATOM 526 C C . ARG A 1 69 ? 22.440 15.506 18.341 1.00 50.38 69 ARG A C 1
ATOM 528 O O . ARG A 1 69 ? 22.824 14.831 17.395 1.00 50.38 69 ARG A O 1
ATOM 535 N N . ALA A 1 70 ? 21.396 15.143 19.093 1.00 47.56 70 ALA A N 1
ATOM 536 C CA . ALA A 1 70 ? 20.426 14.073 18.807 1.00 47.56 70 ALA A CA 1
ATOM 537 C C . ALA A 1 70 ? 19.296 14.143 19.854 1.00 47.56 70 ALA A C 1
ATOM 539 O O . ALA A 1 70 ? 19.364 13.512 20.905 1.00 47.56 70 ALA A O 1
ATOM 540 N N . GLY A 1 71 ? 18.291 14.983 19.608 1.00 43.94 71 GLY A N 1
ATOM 541 C CA . GLY A 1 71 ? 17.323 15.415 20.619 1.00 43.94 71 GLY A CA 1
ATOM 542 C C . GLY A 1 71 ? 16.271 14.384 20.969 1.00 43.94 71 GLY A C 1
ATOM 543 O O . GLY A 1 71 ? 15.165 14.506 20.463 1.00 43.94 71 GLY A O 1
ATOM 544 N N . ILE A 1 72 ? 16.566 13.422 21.854 1.00 44.19 72 ILE A N 1
ATOM 545 C CA . ILE A 1 72 ? 15.548 12.625 22.562 1.00 44.19 72 ILE A CA 1
ATOM 546 C C . ILE A 1 72 ? 16.052 12.277 23.974 1.00 44.19 72 ILE A C 1
ATOM 548 O O . ILE A 1 72 ? 17.025 11.545 24.130 1.00 44.19 72 ILE A O 1
ATOM 552 N N . ALA A 1 73 ? 15.373 12.780 25.009 1.00 34.09 73 ALA A N 1
ATOM 553 C CA . ALA A 1 73 ? 15.580 12.359 26.395 1.00 34.09 73 ALA A CA 1
ATOM 554 C C . ALA A 1 73 ? 14.768 11.082 26.686 1.00 34.09 73 ALA A C 1
ATOM 556 O O . ALA A 1 73 ? 13.554 11.056 26.471 1.00 34.09 73 ALA A O 1
ATOM 557 N N . TRP A 1 74 ? 15.429 10.032 27.178 1.00 40.25 74 TRP A N 1
ATOM 558 C CA . TRP A 1 74 ? 14.793 8.788 27.624 1.00 40.25 74 TRP A CA 1
ATOM 559 C C . TRP A 1 74 ? 14.503 8.861 29.132 1.00 40.25 74 TRP A C 1
ATOM 561 O O . TRP A 1 74 ? 15.438 9.076 29.904 1.00 40.25 74 TRP A O 1
ATOM 571 N N . PRO A 1 75 ? 13.253 8.692 29.597 1.00 40.31 75 PRO A N 1
ATOM 572 C CA . PRO A 1 75 ? 12.983 8.604 31.026 1.00 40.31 75 PRO A CA 1
ATOM 573 C C . PRO A 1 75 ? 13.445 7.249 31.584 1.00 40.31 75 PRO A C 1
ATOM 575 O O . PRO A 1 75 ? 13.174 6.194 31.007 1.00 40.31 75 PRO A O 1
ATOM 578 N N . SER A 1 76 ? 14.126 7.278 32.730 1.00 37.09 76 SER A N 1
ATOM 579 C CA . SER A 1 76 ? 14.506 6.086 33.494 1.00 37.09 76 SER A CA 1
ATOM 580 C C . SER A 1 76 ? 13.275 5.237 33.854 1.00 37.09 76 SER A C 1
ATOM 582 O O . SER A 1 76 ? 12.227 5.798 34.187 1.00 37.09 76 SER A O 1
ATOM 584 N N . PRO A 1 77 ? 13.368 3.895 33.827 1.00 33.97 77 PRO A N 1
ATOM 585 C CA . PRO A 1 77 ? 12.258 3.045 34.233 1.00 33.97 77 PRO A CA 1
ATOM 586 C C . PRO A 1 77 ? 12.034 3.150 35.751 1.00 33.97 77 PRO A C 1
ATOM 588 O O . PRO A 1 77 ? 13.009 3.151 36.508 1.00 33.97 77 PRO A O 1
ATOM 591 N N . PRO A 1 78 ? 10.780 3.196 36.235 1.00 35.69 78 PRO A N 1
ATOM 592 C CA . PRO A 1 78 ? 10.515 2.980 37.646 1.00 35.69 78 PRO A CA 1
ATOM 593 C C . PRO A 1 78 ? 10.886 1.542 38.024 1.00 35.69 78 PRO A C 1
ATOM 595 O O . PRO A 1 78 ? 10.532 0.574 37.347 1.00 35.69 78 PRO A O 1
ATOM 598 N N . SER A 1 79 ? 11.616 1.422 39.126 1.00 36.75 79 SER A N 1
ATOM 599 C CA . SER A 1 79 ? 11.898 0.172 39.810 1.00 36.75 79 SER A CA 1
ATOM 600 C C . SER A 1 79 ? 10.608 -0.441 40.373 1.00 36.75 79 SER A C 1
ATOM 602 O O . SER A 1 79 ? 9.718 0.259 40.848 1.00 36.75 79 SER A O 1
ATOM 604 N N . SER A 1 80 ? 10.555 -1.776 40.358 1.00 33.28 80 SER A N 1
ATOM 605 C CA . SER A 1 80 ? 9.515 -2.689 40.866 1.00 33.28 80 SER A CA 1
ATOM 606 C C . SER A 1 80 ? 8.435 -3.142 39.865 1.00 33.28 80 SER A C 1
ATOM 608 O O . SER A 1 80 ? 7.389 -2.531 39.672 1.00 33.28 80 SER A O 1
ATOM 610 N N . ILE A 1 81 ? 8.667 -4.325 39.285 1.00 32.72 81 ILE A N 1
ATOM 611 C CA . ILE A 1 81 ? 7.618 -5.164 38.697 1.00 32.72 81 ILE A CA 1
ATOM 612 C C . ILE A 1 81 ? 6.957 -5.923 39.851 1.00 32.72 81 ILE A C 1
ATOM 614 O O . ILE A 1 81 ? 7.561 -6.823 40.434 1.00 32.72 81 ILE A O 1
ATOM 618 N N . LYS A 1 82 ? 5.711 -5.577 40.181 1.00 32.34 82 LYS A N 1
ATOM 619 C CA . LYS A 1 82 ? 4.835 -6.455 40.966 1.00 32.34 82 LYS A CA 1
ATOM 620 C C . LYS A 1 82 ? 4.089 -7.371 39.999 1.00 32.34 82 LYS A C 1
ATOM 622 O O . LYS A 1 82 ? 3.274 -6.910 39.204 1.00 32.34 82 LYS A O 1
ATOM 627 N N . TYR A 1 83 ? 4.372 -8.670 40.066 1.00 28.22 83 TYR A N 1
ATOM 628 C CA . TYR A 1 83 ? 3.577 -9.689 39.385 1.00 28.22 83 TYR A CA 1
ATOM 629 C C . TYR A 1 83 ? 2.237 -9.850 40.107 1.00 28.22 83 TYR A C 1
ATOM 631 O O . TYR A 1 83 ? 2.185 -10.375 41.218 1.00 28.22 83 TYR A O 1
ATOM 639 N N . HIS A 1 84 ? 1.144 -9.451 39.461 1.00 35.28 84 HIS A N 1
ATOM 640 C CA . HIS A 1 84 ? -0.188 -9.906 39.847 1.00 35.28 84 HIS A CA 1
ATOM 641 C C . HIS A 1 84 ? -0.532 -11.156 39.034 1.00 35.28 84 HIS A C 1
ATOM 643 O O . HIS A 1 84 ? -0.783 -11.092 37.832 1.00 35.28 84 HIS A O 1
ATOM 649 N N . ARG A 1 85 ? -0.527 -12.315 39.701 1.00 35.44 85 ARG A N 1
ATOM 650 C CA . ARG A 1 85 ? -1.052 -13.574 39.161 1.00 35.44 85 ARG A CA 1
ATOM 651 C C . ARG A 1 85 ? -2.583 -13.500 39.205 1.00 35.44 85 ARG A C 1
ATOM 653 O O . ARG A 1 85 ? -3.198 -13.853 40.206 1.00 35.44 85 ARG A O 1
ATOM 660 N N . GLY A 1 86 ? -3.182 -12.959 38.147 1.00 33.91 86 GLY A N 1
ATOM 661 C CA . GLY A 1 86 ? -4.632 -12.882 37.960 1.00 33.91 86 GLY A CA 1
ATOM 662 C C . GLY A 1 86 ? -5.175 -14.129 37.262 1.00 33.91 86 GLY A C 1
ATOM 663 O O . GLY A 1 86 ? -4.586 -14.614 36.300 1.00 33.91 86 GLY A O 1
ATOM 664 N N . LYS A 1 87 ? -6.277 -14.664 37.790 1.00 37.00 87 LYS A N 1
ATOM 665 C CA . LYS A 1 87 ? -6.990 -15.866 37.338 1.00 37.00 87 LYS A CA 1
ATOM 666 C C . LYS A 1 87 ? -7.277 -15.832 35.826 1.00 37.00 87 LYS A C 1
ATOM 668 O O . LYS A 1 87 ? -7.791 -14.838 35.324 1.00 37.00 87 LYS A O 1
ATOM 673 N N . ARG A 1 88 ? -7.002 -16.941 35.124 1.00 37.88 88 ARG A N 1
ATOM 674 C CA . ARG A 1 88 ? -7.527 -17.205 33.772 1.00 37.88 88 ARG A CA 1
ATOM 675 C C . ARG A 1 88 ? -9.047 -17.344 33.868 1.00 37.88 88 ARG A C 1
ATOM 677 O O . ARG A 1 88 ? -9.543 -18.409 34.208 1.00 37.88 88 ARG A O 1
ATOM 684 N N . SER A 1 89 ? -9.751 -16.251 33.625 1.00 44.72 89 SER A N 1
ATOM 685 C CA . SER A 1 89 ? -11.126 -16.282 33.139 1.00 44.72 89 SER A CA 1
ATOM 686 C C . SER A 1 89 ? -11.045 -16.387 31.615 1.00 44.72 89 SER A C 1
ATOM 688 O O . SER A 1 89 ? -10.198 -15.720 31.014 1.00 44.72 89 SER A O 1
ATOM 690 N N . GLU A 1 90 ? -11.843 -17.264 31.011 1.00 50.03 90 GLU A N 1
ATOM 691 C CA . GLU A 1 90 ? -11.940 -17.481 29.560 1.00 50.03 90 GLU A CA 1
ATOM 692 C C . GLU A 1 90 ? -12.549 -16.253 28.864 1.00 50.03 90 GLU A C 1
ATOM 694 O O . GLU A 1 90 ? -13.673 -16.280 28.387 1.00 50.03 90 GLU A O 1
ATOM 699 N N . TYR A 1 91 ? -11.814 -15.146 28.829 1.00 53.72 91 TYR A N 1
ATOM 700 C CA . TYR A 1 91 ? -12.134 -14.018 27.961 1.00 53.72 91 TYR A CA 1
ATOM 701 C C . TYR A 1 91 ? -11.594 -14.345 26.567 1.00 53.72 91 TYR A C 1
ATOM 703 O O . TYR A 1 91 ? -10.382 -14.530 26.404 1.00 53.72 91 TYR A O 1
ATOM 711 N N . MET A 1 92 ? -12.473 -14.439 25.567 1.00 69.75 92 MET A N 1
ATOM 712 C CA . MET A 1 92 ? -12.095 -14.603 24.159 1.00 69.75 92 MET A CA 1
ATOM 713 C C . MET A 1 92 ? -12.092 -13.226 23.479 1.00 69.75 92 MET A C 1
ATOM 715 O O . MET A 1 92 ? -13.124 -12.792 22.970 1.00 69.75 92 MET A O 1
ATOM 719 N N . PRO A 1 93 ? -10.959 -12.497 23.461 1.00 80.00 93 PRO A N 1
ATOM 720 C CA . PRO A 1 93 ? -10.887 -11.224 22.755 1.00 80.00 93 PRO A CA 1
ATOM 721 C C . PRO A 1 93 ? -11.170 -11.406 21.265 1.00 80.00 93 PRO A C 1
ATOM 723 O O . PRO A 1 93 ? -10.740 -12.391 20.658 1.00 80.00 93 PRO A O 1
ATOM 726 N N . ILE A 1 94 ? -11.777 -10.393 20.645 1.00 85.12 94 ILE A N 1
ATOM 727 C CA . ILE A 1 94 ? -11.825 -10.296 19.187 1.00 85.12 94 ILE A CA 1
ATOM 728 C C . ILE A 1 94 ? -10.392 -10.303 18.657 1.00 85.12 94 ILE A C 1
ATOM 730 O O . ILE A 1 94 ? -9.580 -9.420 18.965 1.00 85.12 94 ILE A O 1
ATOM 734 N N . THR A 1 95 ? -10.101 -11.307 17.836 1.00 87.94 95 THR A N 1
ATOM 735 C CA . THR A 1 95 ? -8.830 -11.454 17.137 1.00 87.94 95 THR A CA 1
ATOM 736 C C . THR A 1 95 ? -9.017 -11.238 15.646 1.00 87.94 95 THR A C 1
ATOM 738 O O . THR A 1 95 ? -10.059 -11.549 15.072 1.00 87.94 95 THR A O 1
ATOM 741 N N . TYR A 1 96 ? -7.997 -10.679 15.005 1.00 87.06 96 TYR A N 1
ATOM 742 C CA . TYR A 1 96 ? -7.955 -10.537 13.558 1.00 87.06 96 TYR A CA 1
ATOM 743 C C . TYR A 1 96 ? -6.539 -10.795 13.060 1.00 87.06 96 TYR A C 1
ATOM 745 O O . TYR A 1 96 ? -5.590 -10.130 13.484 1.00 87.06 96 TYR A O 1
ATOM 753 N N . THR A 1 97 ? -6.400 -11.752 12.150 1.00 87.31 97 THR A N 1
ATOM 754 C CA . THR A 1 97 ? -5.137 -12.029 11.466 1.00 87.31 97 THR A CA 1
ATOM 755 C C . THR A 1 97 ? -5.130 -11.280 10.144 1.00 87.31 97 THR A C 1
ATOM 757 O O . THR A 1 97 ? -5.987 -11.503 9.294 1.00 87.31 97 THR A O 1
ATOM 760 N N . ASN A 1 98 ? -4.181 -10.360 9.988 1.00 84.94 98 ASN A N 1
ATOM 761 C CA . ASN A 1 98 ? -4.065 -9.552 8.778 1.00 84.94 98 ASN A CA 1
ATOM 762 C C . ASN A 1 98 ? -3.510 -10.359 7.591 1.00 84.94 98 ASN A C 1
ATOM 764 O O . ASN A 1 98 ? -3.048 -11.493 7.750 1.00 84.94 98 ASN A O 1
ATOM 768 N N . ARG A 1 99 ? -3.449 -9.739 6.405 1.00 78.88 99 ARG A N 1
ATOM 769 C CA . ARG A 1 99 ? -2.889 -10.367 5.189 1.00 78.88 99 ARG A CA 1
ATOM 770 C C . ARG A 1 99 ? -1.444 -10.867 5.337 1.00 78.88 99 ARG A C 1
ATOM 772 O O . ARG A 1 99 ? -1.004 -11.707 4.563 1.00 78.88 99 ARG A O 1
ATOM 779 N N . LYS A 1 100 ? -0.689 -10.309 6.292 1.00 74.25 100 LYS A N 1
ATOM 780 C CA . LYS A 1 100 ? 0.711 -10.656 6.584 1.00 74.25 100 LYS A CA 1
ATOM 781 C C . LYS A 1 100 ? 0.830 -11.804 7.597 1.00 74.25 100 LYS A C 1
ATOM 783 O O . LYS A 1 100 ? 1.933 -12.084 8.058 1.00 74.25 100 LYS A O 1
ATOM 788 N N . GLY A 1 101 ? -0.282 -12.427 7.995 1.00 79.12 101 GLY A N 1
ATOM 789 C CA . GLY A 1 101 ? -0.306 -13.496 8.997 1.00 79.12 101 GLY A CA 1
ATOM 790 C C . GLY A 1 101 ? -0.075 -13.011 10.432 1.00 79.12 101 GLY A C 1
ATOM 791 O O . GLY A 1 101 ? 0.166 -13.820 11.322 1.00 79.12 101 GLY A O 1
ATOM 792 N N . LEU A 1 102 ? -0.126 -11.699 10.681 1.00 79.75 102 LEU A N 1
ATOM 793 C CA . LEU A 1 102 ? 0.037 -11.132 12.016 1.00 79.75 102 LEU A CA 1
ATOM 794 C C . LEU A 1 102 ? -1.323 -11.033 12.702 1.00 79.75 102 LEU A C 1
ATOM 796 O O . LEU A 1 102 ? -2.220 -10.344 12.214 1.00 79.75 102 LEU A O 1
ATOM 800 N N . THR A 1 103 ? -1.449 -11.683 13.855 1.00 85.75 103 THR A N 1
ATOM 801 C CA . THR A 1 103 ? -2.657 -11.641 14.682 1.00 85.75 103 THR A CA 1
ATOM 802 C C . THR A 1 103 ? -2.660 -10.422 15.597 1.00 85.75 103 THR A C 1
ATOM 804 O O . THR A 1 103 ? -1.679 -10.132 16.286 1.00 85.75 103 THR A O 1
ATOM 807 N N . TYR A 1 104 ? -3.785 -9.715 15.605 1.00 86.75 104 TYR A N 1
ATOM 808 C CA . TYR A 1 104 ? -4.069 -8.569 16.456 1.00 86.75 104 TYR A CA 1
ATOM 809 C C . TYR A 1 104 ? -5.261 -8.862 17.362 1.00 86.75 104 TYR A C 1
ATOM 811 O O . TYR A 1 104 ? -6.186 -9.564 16.967 1.00 86.75 104 TYR A O 1
ATOM 819 N N . TYR A 1 105 ? -5.253 -8.247 18.539 1.00 88.56 105 TYR A N 1
ATOM 820 C CA . TYR A 1 105 ? -6.294 -8.319 19.556 1.00 88.56 105 TYR A CA 1
ATOM 821 C C . TYR A 1 105 ? -6.958 -6.949 19.691 1.00 88.56 105 TYR A C 1
ATOM 823 O O . TYR A 1 105 ? -6.260 -5.934 19.822 1.00 88.56 105 TYR A O 1
ATOM 831 N N . LEU A 1 106 ? -8.290 -6.903 19.656 1.00 88.88 106 LEU A N 1
ATOM 832 C CA . LEU A 1 106 ? -9.037 -5.676 19.914 1.00 88.88 106 LEU A CA 1
ATOM 833 C C . LEU A 1 106 ? -9.000 -5.351 21.410 1.00 88.88 106 LEU A C 1
ATOM 835 O O . LEU A 1 106 ? -9.394 -6.154 22.252 1.00 88.88 106 LEU A O 1
ATOM 839 N N . CYS A 1 107 ? -8.534 -4.148 21.723 1.00 87.44 107 CYS A N 1
ATOM 840 C CA . CYS A 1 107 ? -8.416 -3.637 23.077 1.00 87.44 107 CYS A CA 1
ATOM 841 C C . CYS A 1 107 ? -9.213 -2.344 23.239 1.00 87.44 107 CYS A C 1
ATOM 843 O O . CYS A 1 107 ? -9.302 -1.518 22.322 1.00 87.44 107 CYS A O 1
ATOM 845 N N . LYS A 1 108 ? -9.709 -2.125 24.452 1.00 85.50 108 LYS A N 1
ATOM 846 C CA . LYS A 1 108 ? -10.282 -0.865 24.912 1.00 85.50 108 LYS A CA 1
ATOM 847 C C . LYS A 1 108 ? -9.304 -0.185 25.865 1.00 85.50 108 LYS A C 1
ATOM 849 O O . LYS A 1 108 ? -8.655 -0.798 26.708 1.00 85.50 108 LYS A O 1
ATOM 854 N N . SER A 1 109 ? -9.177 1.120 25.694 1.00 83.62 109 SER A N 1
ATOM 855 C CA . SER A 1 109 ? -8.519 2.030 26.631 1.00 83.62 109 SER A CA 1
ATOM 856 C C . SER A 1 109 ? -9.400 3.250 26.846 1.00 83.62 109 SER A C 1
ATOM 858 O O . SER A 1 109 ? -10.374 3.458 26.121 1.00 83.62 109 SER A O 1
ATOM 860 N N . VAL A 1 110 ? -9.037 4.083 27.811 1.00 82.88 110 VAL A N 1
ATOM 861 C CA . VAL A 1 110 ? -9.706 5.356 28.070 1.00 82.88 110 VAL A CA 1
ATOM 862 C C . VAL A 1 110 ? -8.767 6.487 27.651 1.00 82.88 110 VAL A C 1
ATOM 864 O O . VAL A 1 110 ? -7.573 6.461 27.954 1.00 82.88 110 VAL A O 1
ATOM 867 N N . THR A 1 111 ? -9.267 7.468 26.901 1.00 79.12 111 THR A N 1
ATOM 868 C CA . THR A 1 111 ? -8.495 8.677 26.577 1.00 79.12 111 THR A CA 1
ATOM 869 C C . THR A 1 111 ? -8.264 9.521 27.832 1.00 79.12 111 THR A C 1
ATOM 871 O O . THR A 1 111 ? -8.971 9.384 28.827 1.00 79.12 111 THR A O 1
ATOM 874 N N . LYS A 1 112 ? -7.349 10.499 27.761 1.00 79.19 112 LYS A N 1
ATOM 875 C CA . LYS A 1 112 ? -7.171 11.510 28.826 1.00 79.19 112 LYS A CA 1
ATOM 876 C C . LYS A 1 112 ? -8.469 12.258 29.189 1.00 79.19 112 LYS A C 1
ATOM 878 O O . LYS A 1 112 ? -8.559 12.838 30.258 1.00 79.19 112 LYS A O 1
ATOM 883 N N . THR A 1 113 ? -9.454 12.248 28.290 1.00 77.19 113 THR A N 1
ATOM 884 C CA . THR A 1 113 ? -10.764 12.902 28.421 1.00 77.19 113 THR A CA 1
ATOM 885 C C . THR A 1 113 ? -11.889 11.954 28.855 1.00 77.19 113 THR A C 1
ATOM 887 O O . THR A 1 113 ? -13.054 12.329 28.774 1.00 77.19 113 THR A O 1
ATOM 890 N N . GLY A 1 114 ? -11.580 10.716 29.258 1.00 80.88 114 GLY A N 1
ATOM 891 C CA . GLY A 1 114 ? -12.578 9.751 29.738 1.00 80.88 114 GLY A CA 1
ATOM 892 C C . GLY A 1 114 ? -13.347 9.003 28.641 1.00 80.88 114 GLY A C 1
ATOM 893 O O . GLY A 1 114 ? -14.174 8.150 28.947 1.00 80.88 114 GLY A O 1
ATOM 894 N N . LYS A 1 115 ? -13.090 9.281 27.355 1.00 82.38 115 LYS A N 1
ATOM 895 C CA . LYS A 1 115 ? -13.798 8.625 26.244 1.00 82.38 115 LYS A CA 1
ATOM 896 C C . LYS A 1 115 ? -13.187 7.252 25.937 1.00 82.38 115 LYS A C 1
ATOM 898 O O . LYS A 1 115 ? -11.962 7.112 25.984 1.00 82.38 115 LYS A O 1
ATOM 903 N N . PRO A 1 116 ? -13.997 6.245 25.566 1.00 83.38 116 PRO A N 1
ATOM 904 C CA . PRO A 1 116 ? -13.471 4.953 25.149 1.00 83.38 116 PRO A CA 1
ATOM 905 C C . PRO A 1 116 ? -12.693 5.092 23.834 1.00 83.38 116 PRO A C 1
ATOM 907 O O . PRO A 1 116 ? -13.166 5.687 22.864 1.00 83.38 116 PRO A O 1
ATOM 910 N N . ARG A 1 117 ? -11.489 4.523 23.804 1.00 85.62 117 ARG A N 1
ATOM 911 C CA . ARG A 1 117 ? -10.632 4.399 22.626 1.00 85.62 117 ARG A CA 1
ATOM 912 C C . ARG A 1 117 ? -10.374 2.926 22.362 1.00 85.62 117 ARG A C 1
ATOM 914 O O . ARG A 1 117 ? -9.704 2.262 23.152 1.00 85.62 117 ARG A O 1
ATOM 921 N N . TYR A 1 118 ? -10.847 2.466 21.215 1.00 89.38 118 TYR A N 1
ATOM 922 C CA . TYR A 1 118 ? -10.604 1.121 20.712 1.00 89.38 118 TYR A CA 1
ATOM 923 C C . TYR A 1 118 ? -9.363 1.097 19.818 1.00 89.38 118 TYR A C 1
ATOM 925 O O . TYR A 1 118 ? -9.133 2.031 19.044 1.00 89.38 118 TYR A O 1
ATOM 933 N N . TYR A 1 119 ? -8.550 0.052 19.933 1.00 86.69 119 TYR A N 1
ATOM 934 C CA . TYR A 1 119 ? -7.352 -0.132 19.117 1.00 86.69 119 TYR A CA 1
ATOM 935 C C . TYR A 1 119 ? -6.986 -1.611 19.005 1.00 86.69 119 TYR A C 1
ATOM 937 O O . TYR A 1 119 ? -7.307 -2.405 19.882 1.00 86.69 119 TYR A O 1
ATOM 945 N N . PHE A 1 120 ? -6.290 -1.970 17.931 1.00 88.31 120 PHE A N 1
ATOM 946 C CA . PHE A 1 120 ? -5.733 -3.304 17.750 1.00 88.31 120 PHE A CA 1
ATOM 947 C C . PHE A 1 120 ? -4.272 -3.330 18.203 1.00 88.31 120 PHE A C 1
ATOM 949 O O . PHE A 1 120 ? -3.491 -2.448 17.840 1.00 88.31 120 PHE A O 1
ATOM 956 N N . ALA A 1 121 ? -3.890 -4.347 18.970 1.00 83.69 121 ALA A N 1
ATOM 957 C CA . ALA A 1 121 ? -2.517 -4.560 19.419 1.00 83.69 121 ALA A CA 1
ATOM 958 C C . ALA A 1 121 ? -2.121 -6.027 19.260 1.00 83.69 121 ALA A C 1
ATOM 960 O O . ALA A 1 121 ? -2.952 -6.911 19.414 1.00 83.69 121 ALA A O 1
ATOM 961 N N . ARG A 1 122 ? -0.847 -6.292 18.960 1.00 83.44 122 ARG A N 1
ATOM 962 C CA . ARG A 1 122 ? -0.300 -7.662 18.907 1.00 83.44 122 ARG A CA 1
ATOM 963 C C . ARG A 1 122 ? 0.037 -8.211 20.294 1.00 83.44 122 ARG A C 1
ATOM 965 O O . ARG A 1 122 ? -0.037 -9.409 20.518 1.00 83.44 122 ARG A O 1
ATOM 972 N N . GLU A 1 123 ? 0.383 -7.311 21.207 1.00 82.81 123 GLU A N 1
ATOM 973 C CA . GLU A 1 123 ? 0.632 -7.578 22.621 1.00 82.81 123 GLU A CA 1
ATOM 974 C C . GLU A 1 123 ? -0.326 -6.685 23.420 1.00 82.81 123 GLU A C 1
ATOM 976 O O . GLU A 1 123 ? -0.049 -5.494 23.613 1.00 82.81 123 GLU A O 1
ATOM 981 N N . PRO A 1 124 ? -1.514 -7.192 23.783 1.00 73.38 124 PRO A N 1
ATOM 982 C CA . PRO A 1 124 ? -2.546 -6.382 24.413 1.00 73.38 124 PRO A CA 1
ATOM 983 C C . PRO A 1 124 ? -2.096 -5.936 25.811 1.00 73.38 124 PRO A C 1
ATOM 985 O O . PRO A 1 124 ? -1.784 -6.753 26.671 1.00 73.38 124 PRO A O 1
ATOM 988 N N . LYS A 1 125 ? -2.064 -4.617 26.036 1.00 70.06 125 LYS A N 1
ATOM 989 C CA . LYS A 1 125 ? -1.873 -4.003 27.368 1.00 70.06 125 LYS A CA 1
ATOM 990 C C . LYS A 1 125 ? -3.168 -3.421 27.943 1.00 70.06 125 LYS A C 1
ATOM 992 O O . LYS A 1 125 ? -3.193 -3.021 29.101 1.00 70.06 125 LYS A O 1
ATOM 997 N N . GLY A 1 126 ? -4.200 -3.296 27.109 1.00 68.81 126 GLY A N 1
ATOM 998 C CA . GLY A 1 126 ? -5.515 -2.786 27.487 1.00 68.81 126 GLY A CA 1
ATOM 999 C C . GLY A 1 126 ? -6.491 -3.900 27.836 1.00 68.81 126 GLY A C 1
ATOM 1000 O O . GLY A 1 126 ? -6.155 -5.081 27.780 1.00 68.81 126 GLY A O 1
ATOM 1001 N N . GLU A 1 127 ? -7.712 -3.496 28.163 1.00 78.25 127 GLU A N 1
ATOM 1002 C CA . GLU A 1 127 ? -8.798 -4.432 28.427 1.00 78.25 127 GLU A CA 1
ATOM 1003 C C . GLU A 1 127 ? -9.227 -5.094 27.104 1.00 78.25 127 GLU A C 1
ATOM 1005 O O . GLU A 1 127 ? -9.493 -4.370 26.133 1.00 78.25 127 GLU A O 1
ATOM 1010 N N . PRO A 1 128 ? -9.242 -6.435 27.015 1.00 79.19 128 PRO A N 1
ATOM 1011 C CA . PRO A 1 128 ? -9.716 -7.138 25.830 1.00 79.19 128 PRO A CA 1
ATOM 1012 C C . PRO A 1 128 ? -11.192 -6.828 25.573 1.00 79.19 128 PRO A C 1
ATOM 1014 O O . PRO A 1 128 ? -11.970 -6.643 26.505 1.00 79.19 128 PRO A O 1
ATOM 1017 N N . VAL A 1 129 ? -11.573 -6.764 24.300 1.00 84.00 129 VAL A N 1
ATOM 1018 C CA . VAL A 1 129 ? -12.960 -6.520 23.887 1.00 84.00 129 VAL A CA 1
ATOM 1019 C C . VAL A 1 129 ? -13.503 -7.767 23.204 1.00 84.00 129 VAL A C 1
ATOM 1021 O O . VAL A 1 129 ? -12.846 -8.308 22.315 1.00 84.00 129 VAL A O 1
ATOM 1024 N N . GLU A 1 130 ? -14.694 -8.199 23.607 1.00 84.06 130 GLU A N 1
ATOM 1025 C CA . GLU A 1 130 ? -15.342 -9.423 23.106 1.00 84.06 130 GLU A CA 1
ATOM 1026 C C . GLU A 1 130 ? -16.266 -9.171 21.909 1.00 84.06 130 GLU A C 1
ATOM 1028 O O . GLU A 1 130 ? -16.579 -10.093 21.165 1.00 84.06 130 GLU A O 1
ATOM 1033 N N . GLU A 1 131 ? -16.638 -7.913 21.659 1.00 84.69 131 GLU A N 1
ATOM 1034 C CA . GLU A 1 131 ? -17.528 -7.533 20.561 1.00 84.69 131 GLU A CA 1
ATOM 1035 C C . GLU A 1 131 ? -17.033 -6.287 19.819 1.00 84.69 131 GLU A C 1
ATOM 1037 O O . GLU A 1 131 ? -16.413 -5.380 20.383 1.00 84.69 131 GLU A O 1
ATOM 1042 N N . ILE A 1 132 ? -17.313 -6.219 18.517 1.00 85.50 132 ILE A N 1
ATOM 1043 C CA . ILE A 1 132 ? -17.023 -5.020 17.728 1.00 85.50 132 ILE A CA 1
ATOM 1044 C C . ILE A 1 132 ? -18.039 -3.934 18.121 1.00 85.50 132 ILE A C 1
ATOM 1046 O O . ILE A 1 132 ? -19.238 -4.202 18.087 1.00 85.50 132 ILE A O 1
ATOM 1050 N N . PRO A 1 133 ? -17.602 -2.703 18.451 1.00 85.69 133 PRO A N 1
ATOM 1051 C CA . PRO A 1 133 ? -18.521 -1.617 18.773 1.00 85.69 133 PRO A CA 1
ATOM 1052 C C . PRO A 1 133 ? -19.535 -1.363 17.652 1.00 85.69 133 PRO A C 1
ATOM 1054 O O . PRO A 1 133 ? -19.175 -1.369 16.473 1.00 85.69 133 PRO A O 1
ATOM 1057 N N . GLU A 1 134 ? -20.780 -1.073 18.025 1.00 85.75 134 GLU A N 1
ATOM 1058 C CA . GLU A 1 134 ? -21.868 -0.835 17.076 1.00 85.75 134 GLU A CA 1
ATOM 1059 C C . GLU A 1 134 ? -21.512 0.253 16.045 1.00 85.75 134 GLU A C 1
ATOM 1061 O O . GLU A 1 134 ? -20.945 1.303 16.370 1.00 85.75 134 GLU A O 1
ATOM 1066 N N . GLY A 1 135 ? -21.822 -0.009 14.771 1.00 83.69 135 GLY A N 1
ATOM 1067 C CA . GLY A 1 135 ? -21.514 0.899 13.665 1.00 83.69 135 GLY A CA 1
ATOM 1068 C C . GLY A 1 135 ? -20.036 0.929 13.263 1.00 83.69 135 GLY A C 1
ATOM 1069 O O . GLY A 1 135 ? -19.615 1.850 12.553 1.00 83.69 135 GLY A O 1
ATOM 1070 N N . PHE A 1 136 ? -19.232 -0.047 13.692 1.00 86.75 136 PHE A N 1
ATOM 1071 C CA . PHE A 1 136 ? -17.862 -0.251 13.226 1.00 86.75 136 PHE A CA 1
ATOM 1072 C C . PHE A 1 136 ? -17.680 -1.626 12.585 1.00 86.75 136 PHE A C 1
ATOM 1074 O O . PHE A 1 136 ? -18.354 -2.594 12.912 1.00 86.75 136 PHE A O 1
ATOM 1081 N N . LYS A 1 137 ? -16.694 -1.707 11.694 1.00 88.12 137 LYS A N 1
ATOM 1082 C CA . LYS A 1 137 ? -16.167 -2.951 11.134 1.00 88.12 137 LYS A CA 1
ATOM 1083 C C . LYS A 1 137 ? -14.649 -2.947 11.163 1.00 88.12 137 LYS A C 1
ATOM 1085 O O . LYS A 1 137 ? -14.021 -1.884 11.202 1.00 88.12 137 LYS A O 1
ATOM 1090 N N . ILE A 1 138 ? -14.053 -4.132 11.122 1.00 87.94 138 ILE A N 1
ATOM 1091 C CA . ILE A 1 138 ? -12.600 -4.271 11.027 1.00 87.94 138 ILE A CA 1
ATOM 1092 C C . ILE A 1 138 ? -12.162 -3.879 9.613 1.00 87.94 138 ILE A C 1
ATOM 1094 O O . ILE A 1 138 ? -12.756 -4.289 8.618 1.00 87.94 138 ILE A O 1
ATOM 1098 N N . GLY A 1 139 ? -11.140 -3.036 9.530 1.00 85.25 139 GLY A N 1
ATOM 1099 C CA . GLY A 1 139 ? -10.475 -2.652 8.298 1.00 85.25 139 GLY A CA 1
ATOM 1100 C C . GLY A 1 139 ? -8.982 -2.927 8.390 1.00 85.25 139 GLY A C 1
ATOM 1101 O O . GLY A 1 139 ? -8.386 -2.881 9.465 1.00 85.25 139 GLY A O 1
ATOM 1102 N N . GLU A 1 140 ? -8.375 -3.174 7.238 1.00 85.31 140 GLU A N 1
ATOM 1103 C CA . GLU A 1 140 ? -6.938 -3.370 7.110 1.00 85.31 140 GLU A CA 1
ATOM 1104 C C . GLU A 1 140 ? -6.359 -2.327 6.145 1.00 85.31 140 GLU A C 1
ATOM 1106 O O . GLU A 1 140 ? -6.881 -2.106 5.049 1.00 85.31 140 GLU A O 1
ATOM 1111 N N . SER A 1 141 ? -5.283 -1.649 6.545 1.00 83.50 141 SER A N 1
ATOM 1112 C CA . SER A 1 141 ? -4.565 -0.715 5.674 1.00 83.50 141 SER A CA 1
ATOM 1113 C C . SER A 1 141 ? -3.761 -1.490 4.636 1.00 83.50 141 SER A C 1
ATOM 1115 O O . SER A 1 141 ? -3.410 -2.645 4.867 1.00 83.50 141 SER A O 1
ATOM 1117 N N . VAL A 1 142 ? -3.369 -0.841 3.536 1.00 79.06 142 VAL A N 1
ATOM 1118 C CA . VAL A 1 142 ? -2.462 -1.421 2.521 1.00 79.06 142 VAL A CA 1
ATOM 1119 C C . VAL A 1 142 ? -1.141 -1.950 3.095 1.00 79.06 142 VAL A C 1
ATOM 1121 O O . VAL A 1 142 ? -0.564 -2.876 2.539 1.00 79.06 142 VAL A O 1
ATOM 1124 N N . THR A 1 143 ? -0.689 -1.413 4.231 1.00 72.06 143 THR A N 1
ATOM 1125 C CA . THR A 1 143 ? 0.527 -1.847 4.935 1.00 72.06 143 THR A CA 1
ATOM 1126 C C . THR A 1 143 ? 0.297 -2.999 5.921 1.00 72.06 143 THR A C 1
ATOM 1128 O O . THR A 1 143 ? 1.265 -3.520 6.482 1.00 72.06 143 THR A O 1
ATOM 1131 N N . GLY A 1 144 ? -0.956 -3.418 6.121 1.00 75.56 144 GLY A N 1
ATOM 1132 C CA . GLY A 1 144 ? -1.354 -4.485 7.042 1.00 75.56 144 GLY A CA 1
ATOM 1133 C C . GLY A 1 144 ? -1.725 -4.006 8.450 1.00 75.56 144 GLY A C 1
ATOM 1134 O O . GLY A 1 144 ? -1.855 -4.829 9.352 1.00 75.56 144 GLY A O 1
ATOM 1135 N N . LEU A 1 145 ? -1.881 -2.697 8.680 1.00 81.69 145 LEU A N 1
ATOM 1136 C CA . LEU A 1 145 ? -2.352 -2.186 9.969 1.00 81.69 145 LEU A CA 1
ATOM 1137 C C . LEU A 1 145 ? -3.853 -2.445 10.108 1.00 81.69 145 LEU A C 1
ATOM 1139 O O . LEU A 1 145 ? -4.635 -2.022 9.260 1.00 81.69 145 LEU A O 1
ATOM 1143 N N . VAL A 1 146 ? -4.243 -3.092 11.201 1.00 85.50 146 VAL A N 1
ATOM 1144 C CA . VAL A 1 146 ? -5.641 -3.396 11.519 1.00 85.50 146 VAL A CA 1
ATOM 1145 C C . VAL A 1 146 ? -6.240 -2.247 12.328 1.00 85.50 146 VAL A C 1
ATOM 1147 O O . VAL A 1 146 ? -5.618 -1.745 13.267 1.00 85.50 146 VAL A O 1
ATOM 1150 N N . PHE A 1 147 ? -7.441 -1.805 11.970 1.00 87.00 147 PHE A N 1
ATOM 1151 C CA . PHE A 1 147 ? -8.146 -0.719 12.650 1.00 87.00 147 PHE A CA 1
ATOM 1152 C C . PHE A 1 147 ? -9.662 -0.915 12.594 1.00 87.00 147 PHE A C 1
ATOM 1154 O O . PHE A 1 147 ? -10.179 -1.628 11.741 1.00 87.00 147 PHE A O 1
ATOM 1161 N N . LEU A 1 148 ? -10.395 -0.245 13.485 1.00 87.31 148 LEU A N 1
ATOM 1162 C CA . LEU A 1 148 ? -11.846 -0.126 13.356 1.00 87.31 148 LEU A CA 1
ATOM 1163 C C . LEU A 1 148 ? -12.189 1.029 12.413 1.00 87.31 148 LEU A C 1
ATOM 1165 O O . LEU A 1 148 ? -11.735 2.161 12.599 1.00 87.31 148 LEU A O 1
ATOM 1169 N N . LYS A 1 149 ? -13.016 0.752 11.409 1.00 84.31 149 LYS A N 1
ATOM 1170 C CA . LYS A 1 149 ? -13.571 1.739 10.480 1.00 84.31 149 LYS A CA 1
ATOM 1171 C C . LYS A 1 149 ? -15.061 1.877 10.759 1.00 84.31 149 LYS A C 1
ATOM 1173 O O . LYS A 1 149 ? -15.736 0.871 10.942 1.00 84.31 149 LYS A O 1
ATOM 1178 N N . LYS A 1 150 ? -15.584 3.108 10.749 1.00 83.88 150 LYS A N 1
ATOM 1179 C CA . LYS A 1 150 ? -17.037 3.325 10.777 1.00 83.88 150 LYS A CA 1
ATOM 1180 C C . LYS A 1 150 ? -17.685 2.574 9.620 1.00 83.88 150 LYS A C 1
ATOM 1182 O O . LYS A 1 150 ? -17.210 2.675 8.483 1.00 83.88 150 LYS A O 1
ATOM 1187 N N . ASP A 1 151 ? -18.759 1.860 9.908 1.00 80.25 151 ASP A N 1
ATOM 1188 C CA . ASP A 1 151 ? -19.510 1.134 8.905 1.00 80.25 151 ASP A CA 1
ATOM 1189 C C . ASP A 1 151 ? -20.391 2.107 8.123 1.00 80.25 151 ASP A C 1
ATOM 1191 O O . ASP A 1 151 ? -21.523 2.425 8.471 1.00 80.25 151 ASP A O 1
ATOM 1195 N N . ARG A 1 152 ? -19.781 2.696 7.097 1.00 79.00 152 ARG A N 1
ATOM 1196 C CA . ARG A 1 152 ? -20.448 3.520 6.096 1.00 79.00 152 ARG A CA 1
ATOM 1197 C C . ARG A 1 152 ? -20.289 2.820 4.761 1.00 79.00 152 ARG A C 1
ATOM 1199 O O . ARG A 1 152 ? -19.162 2.461 4.393 1.00 79.00 152 ARG A O 1
ATOM 1206 N N . SER A 1 153 ? -21.388 2.669 4.035 1.00 74.50 153 SER A N 1
ATOM 1207 C CA . SER A 1 153 ? -21.364 2.189 2.657 1.00 74.50 153 SER A CA 1
ATOM 1208 C C . SER A 1 153 ? -20.463 3.102 1.822 1.00 74.50 153 SER A C 1
ATOM 1210 O O . SER A 1 153 ? -20.527 4.332 1.927 1.00 74.50 153 SER A O 1
ATOM 1212 N N . ALA A 1 154 ? -19.552 2.512 1.050 1.00 81.50 154 ALA A N 1
ATOM 1213 C CA . ALA A 1 154 ? -18.798 3.269 0.058 1.00 81.50 154 ALA A CA 1
ATOM 1214 C C . ALA A 1 154 ? -19.753 3.682 -1.072 1.00 81.50 154 ALA A C 1
ATOM 1216 O O . ALA A 1 154 ? -20.655 2.927 -1.420 1.00 81.50 154 ALA A O 1
ATOM 1217 N N . GLN A 1 155 ? -19.559 4.872 -1.641 1.00 91.31 155 GLN A N 1
ATOM 1218 C CA . GLN A 1 155 ? -20.242 5.294 -2.872 1.00 91.31 155 GLN A CA 1
ATOM 1219 C C . GLN A 1 155 ? -19.675 4.589 -4.112 1.00 91.31 155 GLN A C 1
ATOM 1221 O O . GLN A 1 155 ? -20.281 4.611 -5.187 1.00 91.31 155 GLN A O 1
ATOM 1226 N N . ILE A 1 156 ? -18.493 3.992 -3.963 1.00 94.25 156 ILE A N 1
ATOM 1227 C CA . ILE A 1 156 ? -17.829 3.176 -4.971 1.00 94.25 156 ILE A CA 1
ATOM 1228 C C . ILE A 1 156 ? -18.501 1.805 -5.038 1.00 94.25 156 ILE A C 1
ATOM 1230 O O . ILE A 1 156 ? -18.672 1.144 -4.010 1.00 94.25 156 ILE A O 1
ATOM 1234 N N . LEU A 1 157 ? -18.857 1.382 -6.248 1.00 94.56 157 LEU A N 1
ATOM 1235 C CA . LEU A 1 157 ? -19.512 0.103 -6.500 1.00 94.56 157 LEU A CA 1
ATOM 1236 C C . LEU A 1 157 ? -18.480 -1.039 -6.524 1.00 94.56 157 LEU A C 1
ATOM 1238 O O . LEU A 1 157 ? -17.349 -0.830 -6.965 1.00 94.56 157 LEU A O 1
ATOM 1242 N N . PRO A 1 158 ? -18.832 -2.269 -6.105 1.00 93.62 158 PRO A N 1
ATOM 1243 C CA . PRO A 1 158 ? -17.902 -3.403 -6.135 1.00 93.62 158 PRO A CA 1
ATOM 1244 C C . PRO A 1 158 ? -17.302 -3.682 -7.523 1.00 93.62 158 PRO A C 1
ATOM 1246 O O . PRO A 1 158 ? -16.117 -3.980 -7.638 1.00 93.62 158 PRO A O 1
ATOM 1249 N N . GLU A 1 159 ? -18.095 -3.524 -8.583 1.00 95.06 159 GLU A N 1
ATOM 1250 C CA . GLU A 1 159 ? -17.668 -3.689 -9.980 1.00 95.06 159 GLU A CA 1
ATOM 1251 C C . GLU A 1 159 ? -16.597 -2.677 -10.419 1.00 95.06 159 GLU A C 1
ATOM 1253 O O . GLU A 1 159 ? -15.702 -3.006 -11.194 1.00 95.06 159 GLU A O 1
ATOM 1258 N N . GLU A 1 160 ? -16.632 -1.461 -9.876 1.00 96.94 160 GLU A N 1
ATOM 1259 C CA . GLU A 1 160 ? -15.642 -0.416 -10.144 1.00 96.94 160 GLU A CA 1
ATOM 1260 C C . GLU A 1 160 ? -14.299 -0.736 -9.492 1.00 96.94 160 GLU A C 1
ATOM 1262 O O . GLU A 1 160 ? -13.243 -0.530 -10.093 1.00 96.94 160 GLU A O 1
ATOM 1267 N N . VAL A 1 161 ? -14.342 -1.279 -8.273 1.00 95.62 161 VAL A N 1
ATOM 1268 C CA . VAL A 1 161 ? -13.155 -1.784 -7.573 1.00 95.62 161 VAL A CA 1
ATOM 1269 C C . VAL A 1 161 ? -12.558 -2.946 -8.354 1.00 95.62 161 VAL A C 1
ATOM 1271 O O . VAL A 1 161 ? -11.372 -2.908 -8.679 1.00 95.62 161 VAL A O 1
ATOM 1274 N N . ALA A 1 162 ? -13.391 -3.918 -8.733 1.00 95.31 162 ALA A N 1
ATOM 1275 C CA . ALA A 1 162 ? -12.972 -5.080 -9.505 1.00 95.31 162 ALA A CA 1
ATOM 1276 C C . ALA A 1 162 ? -12.352 -4.685 -10.856 1.00 95.31 162 ALA A C 1
ATOM 1278 O O . ALA A 1 162 ? -11.361 -5.281 -11.273 1.00 95.31 162 ALA A O 1
ATOM 1279 N N . ALA A 1 163 ? -12.876 -3.652 -11.525 1.00 97.00 163 ALA A N 1
ATOM 1280 C CA . ALA A 1 163 ? -12.299 -3.135 -12.764 1.00 97.00 163 ALA A CA 1
ATOM 1281 C C . ALA A 1 163 ? -10.876 -2.590 -12.555 1.00 97.00 163 ALA A C 1
ATOM 1283 O O . ALA A 1 163 ? -9.969 -2.924 -13.319 1.00 97.00 163 ALA A O 1
ATOM 1284 N N . VAL A 1 164 ? -10.653 -1.795 -11.502 1.00 97.38 164 VAL A N 1
ATOM 1285 C CA . VAL A 1 164 ? -9.314 -1.278 -11.164 1.00 97.38 164 VAL A CA 1
ATOM 1286 C C . VAL A 1 164 ? -8.374 -2.423 -10.786 1.00 97.38 164 VAL A C 1
ATOM 1288 O O . VAL A 1 164 ? -7.272 -2.511 -11.327 1.00 97.38 164 VAL A O 1
ATOM 1291 N N . GLU A 1 165 ? -8.808 -3.329 -9.909 1.00 96.69 165 GLU A N 1
ATOM 1292 C CA . GLU A 1 165 ? -8.023 -4.487 -9.466 1.00 96.69 165 GLU A CA 1
ATOM 1293 C C . GLU A 1 165 ? -7.646 -5.412 -10.627 1.00 96.69 165 GLU A C 1
ATOM 1295 O O . GLU A 1 165 ? -6.499 -5.848 -10.710 1.00 96.69 165 GLU A O 1
ATOM 1300 N N . ALA A 1 166 ? -8.559 -5.653 -11.572 1.00 96.75 166 ALA A N 1
ATOM 1301 C CA . ALA A 1 166 ? -8.287 -6.460 -12.757 1.00 96.75 166 ALA A CA 1
ATOM 1302 C C . ALA A 1 166 ? -7.202 -5.838 -13.648 1.00 96.75 166 ALA A C 1
ATOM 1304 O O . ALA A 1 166 ? -6.386 -6.559 -14.225 1.00 96.75 166 ALA A O 1
ATOM 1305 N N . VAL A 1 167 ? -7.167 -4.507 -13.771 1.00 97.38 167 VAL A N 1
ATOM 1306 C CA . VAL A 1 167 ? -6.115 -3.820 -14.534 1.00 97.38 167 VAL A CA 1
ATOM 1307 C C . VAL A 1 167 ? -4.788 -3.840 -13.772 1.00 97.38 167 VAL A C 1
ATOM 1309 O O . VAL A 1 167 ? -3.761 -4.144 -14.378 1.00 97.38 167 VAL A O 1
ATOM 1312 N N . VAL A 1 168 ? -4.796 -3.600 -12.454 1.00 96.38 168 VAL A N 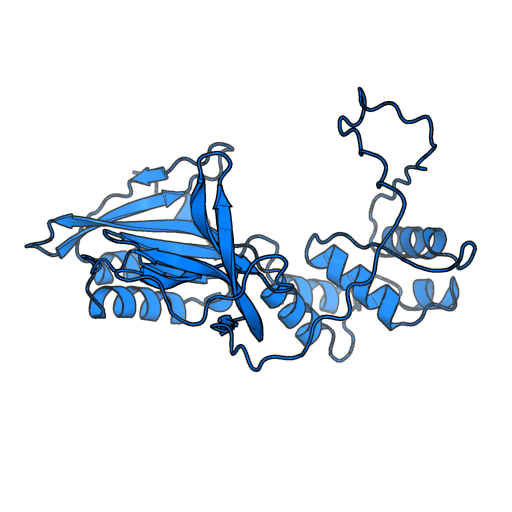1
ATOM 1313 C CA . VAL A 1 168 ? -3.592 -3.726 -11.608 1.00 96.38 168 VAL A CA 1
ATOM 1314 C C . VAL A 1 168 ? -3.017 -5.141 -11.679 1.00 96.38 168 VAL A C 1
ATOM 1316 O O . VAL A 1 168 ? -1.810 -5.301 -11.839 1.00 96.38 168 VAL A O 1
ATOM 1319 N N . GLY A 1 169 ? -3.864 -6.172 -11.630 1.00 94.62 169 GLY A N 1
ATOM 1320 C CA . GLY A 1 169 ? -3.446 -7.573 -11.691 1.00 94.62 169 GLY A CA 1
ATOM 1321 C C . GLY A 1 169 ? -2.741 -7.957 -12.996 1.00 94.62 169 GLY A C 1
ATOM 1322 O O . GLY A 1 169 ? -1.879 -8.832 -12.983 1.00 94.62 169 GLY A O 1
ATOM 1323 N N . ARG A 1 170 ? -3.049 -7.271 -14.107 1.00 95.31 170 ARG A N 1
ATOM 1324 C CA . ARG A 1 170 ? -2.384 -7.457 -15.412 1.00 95.31 170 ARG A CA 1
ATOM 1325 C C . ARG A 1 170 ? -1.067 -6.691 -15.545 1.00 95.31 170 ARG A C 1
ATOM 1327 O O . ARG A 1 170 ? -0.359 -6.889 -16.530 1.00 95.31 170 ARG A O 1
ATOM 1334 N N . HIS A 1 171 ? -0.743 -5.801 -14.609 1.00 93.75 171 HIS A N 1
ATOM 1335 C CA . HIS A 1 171 ? 0.496 -5.034 -14.664 1.00 93.75 171 HIS A CA 1
ATOM 1336 C C . HIS A 1 171 ? 1.717 -5.967 -14.510 1.00 93.75 171 HIS A C 1
ATOM 1338 O O . HIS A 1 171 ? 1.698 -6.824 -13.623 1.00 93.75 171 HIS A O 1
ATOM 1344 N N . PRO A 1 172 ? 2.811 -5.802 -15.284 1.00 89.25 172 PRO A N 1
ATOM 1345 C CA . PRO A 1 172 ? 3.998 -6.662 -15.168 1.00 89.25 172 PRO A CA 1
ATOM 1346 C C . PRO A 1 172 ? 4.597 -6.686 -13.755 1.00 89.25 172 PRO A C 1
ATOM 1348 O O . PRO A 1 172 ? 5.080 -7.711 -13.287 1.00 89.25 172 PRO A O 1
ATOM 1351 N N . LYS A 1 173 ? 4.510 -5.548 -13.057 1.00 88.06 173 LYS A N 1
ATOM 1352 C CA . LYS A 1 173 ? 4.908 -5.371 -11.652 1.00 88.06 173 LYS A CA 1
ATOM 1353 C C . LYS A 1 173 ? 3.715 -5.384 -10.684 1.00 88.06 173 LYS A C 1
ATOM 1355 O O . LYS A 1 173 ? 3.739 -4.671 -9.689 1.00 88.06 173 LYS A O 1
ATOM 1360 N N . SER A 1 174 ? 2.642 -6.126 -10.973 1.00 89.44 174 SER A N 1
ATOM 1361 C CA . SER A 1 174 ? 1.386 -6.114 -10.188 1.00 89.44 174 SER A CA 1
ATOM 1362 C C . SER A 1 174 ? 1.586 -6.319 -8.682 1.00 89.44 174 SER A C 1
ATOM 1364 O O . SER A 1 174 ? 0.879 -5.713 -7.883 1.00 89.44 174 SER A O 1
ATOM 1366 N N . ARG A 1 175 ? 2.598 -7.101 -8.284 1.00 85.00 175 ARG A N 1
ATOM 1367 C CA . ARG A 1 175 ? 2.993 -7.332 -6.882 1.00 85.00 175 ARG A CA 1
ATOM 1368 C C . ARG A 1 175 ? 3.369 -6.056 -6.122 1.00 85.00 175 ARG A C 1
ATOM 1370 O O . ARG A 1 175 ? 3.152 -5.990 -4.915 1.00 85.00 175 ARG A O 1
ATOM 1377 N N . ASN A 1 176 ? 3.878 -5.048 -6.824 1.00 86.88 176 ASN A N 1
ATOM 1378 C CA . ASN A 1 176 ? 4.286 -3.781 -6.225 1.00 86.88 176 ASN A CA 1
ATOM 1379 C C . ASN A 1 176 ? 3.093 -2.849 -6.000 1.00 86.88 176 ASN A C 1
ATOM 1381 O O . ASN A 1 176 ? 3.260 -1.807 -5.375 1.00 86.88 176 ASN A O 1
ATOM 1385 N N . TYR A 1 177 ? 1.894 -3.199 -6.475 1.00 91.56 177 TYR A N 1
ATOM 1386 C CA . TYR A 1 177 ? 0.723 -2.338 -6.385 1.00 91.56 177 TYR A CA 1
ATOM 1387 C C . TYR A 1 177 ? -0.366 -2.932 -5.496 1.00 91.56 177 TYR A C 1
ATOM 1389 O O . TYR A 1 177 ? -0.605 -4.139 -5.466 1.00 91.56 177 TYR A O 1
ATOM 1397 N N . ARG A 1 178 ? -1.067 -2.063 -4.766 1.00 91.81 178 ARG A N 1
ATOM 1398 C CA . ARG A 1 178 ? -2.223 -2.428 -3.935 1.00 91.81 178 ARG A CA 1
ATOM 1399 C C . ARG A 1 178 ? -3.358 -1.441 -4.168 1.00 91.81 178 ARG A C 1
ATOM 1401 O O . ARG A 1 178 ? -3.124 -0.241 -4.258 1.00 91.81 178 ARG A O 1
ATOM 1408 N N . VAL A 1 179 ? -4.588 -1.941 -4.217 1.00 94.25 179 VAL A N 1
ATOM 1409 C CA . VAL A 1 179 ? -5.793 -1.111 -4.332 1.00 94.25 179 VAL A CA 1
ATOM 1410 C C . VAL A 1 179 ? -6.421 -0.933 -2.949 1.00 94.25 179 VAL A C 1
ATOM 1412 O O . VAL A 1 179 ? -6.453 -1.860 -2.138 1.00 94.25 179 VAL A O 1
ATOM 1415 N N . SER A 1 180 ? -6.891 0.275 -2.645 1.00 92.25 180 SER A N 1
ATOM 1416 C CA . SER A 1 180 ? -7.649 0.578 -1.430 1.00 92.25 180 SER A CA 1
ATOM 1417 C C . SER A 1 180 ? -8.880 1.402 -1.765 1.00 92.25 180 SER A C 1
ATOM 1419 O O . SER A 1 180 ? -8.811 2.369 -2.521 1.00 92.25 180 SER A O 1
ATOM 1421 N N . VAL A 1 181 ? -10.005 1.056 -1.144 1.00 91.62 181 VAL A N 1
ATOM 1422 C CA . VAL A 1 181 ? -11.285 1.730 -1.367 1.00 91.62 181 VAL A CA 1
ATOM 1423 C C . VAL A 1 181 ? -11.599 2.655 -0.194 1.00 91.62 181 VAL A C 1
ATOM 1425 O O . VAL A 1 181 ? -11.674 2.244 0.975 1.00 91.62 181 VAL A O 1
ATOM 1428 N N . LYS A 1 182 ? -11.782 3.937 -0.502 1.00 90.38 182 LYS A N 1
ATOM 1429 C CA . LYS A 1 182 ? -12.313 4.943 0.422 1.00 90.38 182 LYS A CA 1
ATOM 1430 C C . LYS A 1 182 ? -13.801 5.154 0.135 1.00 90.38 182 LYS A C 1
ATOM 1432 O O . LYS A 1 182 ? -14.409 4.415 -0.626 1.00 90.38 182 LYS A O 1
ATOM 1437 N N . HIS A 1 183 ? -14.417 6.112 0.820 1.00 89.69 183 HIS A N 1
ATOM 1438 C CA . HIS A 1 183 ? -15.852 6.349 0.673 1.00 89.69 183 HIS A CA 1
ATOM 1439 C C . HIS A 1 183 ? -16.224 6.802 -0.748 1.00 89.69 183 HIS A C 1
ATOM 1441 O O . HIS A 1 183 ? -17.179 6.279 -1.306 1.00 89.69 183 HIS A O 1
ATOM 1447 N N . ASP A 1 184 ? -15.447 7.716 -1.323 1.00 94.25 184 ASP A N 1
ATOM 1448 C CA . ASP A 1 184 ? -15.698 8.427 -2.584 1.00 94.25 184 ASP A CA 1
ATOM 1449 C C . ASP A 1 184 ? -14.625 8.161 -3.655 1.00 94.25 184 ASP A C 1
ATOM 1451 O O . ASP A 1 184 ? -14.651 8.754 -4.730 1.00 94.25 184 ASP A O 1
ATOM 1455 N N . ARG A 1 185 ? -13.633 7.311 -3.366 1.00 95.81 185 ARG A N 1
ATOM 1456 C CA . ARG A 1 185 ? -12.483 7.111 -4.254 1.00 95.81 185 ARG A CA 1
ATOM 1457 C C . ARG A 1 185 ? -11.830 5.746 -4.134 1.00 95.81 185 ARG A C 1
ATOM 1459 O O . ARG A 1 185 ? -11.898 5.097 -3.088 1.00 95.81 185 ARG A O 1
ATOM 1466 N N . ILE A 1 186 ? -11.125 5.376 -5.196 1.00 96.81 186 ILE A N 1
ATOM 1467 C CA . ILE A 1 186 ? -10.229 4.222 -5.265 1.00 96.81 186 ILE A CA 1
ATOM 1468 C C . ILE A 1 186 ? -8.795 4.747 -5.339 1.00 96.81 186 ILE A C 1
ATOM 1470 O O . ILE A 1 186 ? -8.479 5.570 -6.194 1.00 96.81 186 ILE A O 1
ATOM 1474 N N . GLU A 1 187 ? -7.929 4.283 -4.446 1.00 96.25 187 GLU A N 1
ATOM 1475 C CA . GLU A 1 187 ? -6.515 4.658 -4.389 1.00 96.25 187 GLU A CA 1
ATOM 1476 C C . GLU A 1 187 ? -5.649 3.458 -4.786 1.00 96.25 187 GLU A C 1
ATOM 1478 O O . GLU A 1 187 ? -5.815 2.357 -4.256 1.00 96.25 187 GLU A O 1
ATOM 1483 N N . VAL A 1 188 ? -4.716 3.681 -5.708 1.00 95.31 188 VAL A N 1
ATOM 1484 C CA . VAL A 1 188 ? -3.658 2.738 -6.070 1.00 95.31 188 VAL A CA 1
ATOM 1485 C C . VAL A 1 188 ? -2.395 3.160 -5.340 1.00 95.31 188 VAL A C 1
ATOM 1487 O O . VAL A 1 188 ? -1.948 4.305 -5.430 1.00 95.31 188 VAL A O 1
ATOM 1490 N N . TYR A 1 189 ? -1.833 2.216 -4.606 1.00 91.50 189 TYR A N 1
ATOM 1491 C CA . TYR A 1 189 ? -0.601 2.370 -3.863 1.00 91.50 189 TYR A CA 1
ATOM 1492 C C . TYR A 1 189 ? 0.517 1.606 -4.547 1.00 91.50 189 TYR A C 1
ATOM 1494 O O . TYR A 1 189 ? 0.282 0.506 -5.038 1.00 91.50 189 TYR A O 1
ATOM 1502 N N . GLU A 1 190 ? 1.721 2.158 -4.509 1.00 87.12 190 GLU A N 1
ATOM 1503 C CA . GLU A 1 190 ? 2.951 1.537 -4.988 1.00 87.12 190 GLU A CA 1
ATOM 1504 C C . GLU A 1 190 ? 3.875 1.226 -3.810 1.00 87.12 190 GLU A C 1
ATOM 1506 O O . GLU A 1 190 ? 3.941 1.981 -2.833 1.00 87.12 190 GLU A O 1
ATOM 1511 N N . GLN A 1 191 ? 4.561 0.090 -3.884 1.00 84.12 191 GLN A N 1
ATOM 1512 C CA . GLN A 1 191 ? 5.562 -0.310 -2.911 1.00 84.12 191 GLN A CA 1
ATOM 1513 C C . GLN A 1 191 ? 6.783 0.606 -3.023 1.00 84.12 191 GLN A C 1
ATOM 1515 O O . GLN A 1 191 ? 7.332 0.795 -4.103 1.00 84.12 191 GLN A O 1
ATOM 1520 N N . VAL A 1 192 ? 7.229 1.142 -1.890 1.00 76.31 192 VAL A N 1
ATOM 1521 C CA . VAL A 1 192 ? 8.434 1.973 -1.808 1.00 76.31 192 VAL A CA 1
ATOM 1522 C C . VAL A 1 192 ? 9.669 1.084 -1.667 1.00 76.31 192 VAL A C 1
ATOM 1524 O O . VAL A 1 192 ? 9.660 0.136 -0.877 1.00 76.31 192 VAL A O 1
ATOM 1527 N N . GLY A 1 193 ? 10.727 1.430 -2.400 1.00 67.12 193 GLY A N 1
ATOM 1528 C CA . GLY A 1 193 ? 12.028 0.761 -2.384 1.00 67.12 193 GLY A CA 1
ATOM 1529 C C . GLY A 1 193 ? 12.437 0.248 -3.771 1.00 67.12 193 GLY A C 1
ATOM 1530 O O . GLY A 1 193 ? 11.665 0.389 -4.722 1.00 67.12 193 GLY A O 1
ATOM 1531 N N . PRO A 1 194 ? 13.632 -0.362 -3.902 1.00 65.25 194 PRO A N 1
ATOM 1532 C CA . PRO A 1 194 ? 14.085 -1.011 -5.146 1.00 65.25 194 PRO A CA 1
ATOM 1533 C C . PRO A 1 194 ? 13.082 -2.081 -5.606 1.00 65.25 194 PRO A C 1
ATOM 1535 O O . PRO A 1 194 ? 12.185 -2.398 -4.847 1.00 65.25 194 PRO A O 1
ATOM 1538 N N . ASP A 1 195 ? 13.178 -2.700 -6.781 1.00 75.06 195 ASP A N 1
ATOM 1539 C CA . ASP A 1 195 ? 12.324 -3.854 -7.141 1.00 75.06 195 ASP A CA 1
ATOM 1540 C C . ASP A 1 195 ? 12.983 -5.182 -6.716 1.00 75.06 195 ASP A C 1
ATOM 1542 O O . ASP A 1 195 ? 14.207 -5.305 -6.745 1.00 75.06 195 ASP A O 1
ATOM 1546 N N . ALA A 1 196 ? 12.200 -6.174 -6.274 1.00 74.62 196 ALA A N 1
ATOM 1547 C CA . ALA A 1 196 ? 12.749 -7.441 -5.780 1.00 74.62 196 ALA A CA 1
ATOM 1548 C C . ALA A 1 196 ? 13.507 -8.204 -6.872 1.00 74.62 196 ALA A C 1
ATOM 1550 O O . ALA A 1 196 ? 14.593 -8.722 -6.620 1.00 74.62 196 ALA A O 1
ATOM 1551 N N . GLU A 1 197 ? 12.951 -8.245 -8.081 1.00 81.50 197 GLU A N 1
ATOM 1552 C CA . GLU A 1 197 ? 13.538 -8.962 -9.207 1.00 81.50 197 GLU A CA 1
ATOM 1553 C C . GLU A 1 197 ? 14.750 -8.202 -9.757 1.00 81.50 197 GLU A C 1
ATOM 1555 O O . GLU A 1 197 ? 15.744 -8.820 -10.143 1.00 81.50 197 GLU A O 1
ATOM 1560 N N . ASP A 1 198 ? 14.731 -6.865 -9.719 1.00 73.31 198 ASP A N 1
ATOM 1561 C CA . ASP A 1 198 ? 15.919 -6.063 -10.028 1.00 73.31 198 ASP A CA 1
ATOM 1562 C C . ASP A 1 198 ? 17.058 -6.334 -9.030 1.00 73.31 198 ASP A C 1
ATOM 1564 O O . ASP A 1 198 ? 18.198 -6.538 -9.456 1.00 73.31 198 ASP A O 1
ATOM 1568 N N . LEU A 1 199 ? 16.764 -6.407 -7.724 1.00 70.62 199 LEU A N 1
ATOM 1569 C CA . LEU A 1 199 ? 17.754 -6.769 -6.700 1.00 70.62 199 LEU A CA 1
ATOM 1570 C C . LEU A 1 199 ? 18.311 -8.176 -6.931 1.00 70.62 199 LEU A C 1
ATOM 1572 O O . LEU A 1 199 ? 19.528 -8.347 -6.980 1.00 70.62 199 LEU A O 1
ATOM 1576 N N . ILE A 1 200 ? 17.436 -9.167 -7.119 1.00 78.56 200 ILE A N 1
ATOM 1577 C CA . ILE A 1 200 ? 17.822 -10.559 -7.389 1.00 78.56 200 ILE A CA 1
ATOM 1578 C C . ILE A 1 200 ? 18.724 -10.626 -8.627 1.00 78.56 200 ILE A C 1
ATOM 1580 O O . ILE A 1 200 ? 19.797 -11.231 -8.587 1.00 78.56 200 ILE A O 1
ATOM 1584 N N . ARG A 1 201 ? 18.360 -9.926 -9.710 1.00 76.25 201 ARG A N 1
ATOM 1585 C CA . ARG A 1 201 ? 19.166 -9.857 -10.938 1.00 76.25 201 ARG A CA 1
ATOM 1586 C C . ARG A 1 201 ? 20.545 -9.251 -10.687 1.00 76.25 201 ARG A C 1
ATOM 1588 O O . ARG A 1 201 ? 21.538 -9.771 -11.200 1.00 76.25 201 ARG A O 1
ATOM 1595 N N . VAL A 1 202 ? 20.624 -8.146 -9.944 1.00 68.44 202 VAL A N 1
ATOM 1596 C CA . VAL A 1 202 ? 21.898 -7.479 -9.621 1.00 68.44 202 VAL A CA 1
ATOM 1597 C C . VAL A 1 202 ? 22.785 -8.396 -8.782 1.00 68.44 202 VAL A C 1
ATOM 1599 O O . VAL A 1 202 ? 23.961 -8.565 -9.106 1.00 68.44 202 VAL A O 1
ATOM 1602 N N . LEU A 1 203 ? 22.226 -9.046 -7.761 1.00 67.00 203 LEU A N 1
ATOM 1603 C CA . LEU A 1 203 ? 22.953 -9.983 -6.903 1.00 67.00 203 LEU A CA 1
ATOM 1604 C C . LEU A 1 203 ? 23.449 -11.199 -7.686 1.00 67.00 203 LEU A C 1
ATOM 1606 O O . LEU A 1 203 ? 24.619 -11.567 -7.568 1.00 67.00 203 LEU A O 1
ATOM 1610 N N . GLY A 1 204 ? 22.598 -11.769 -8.542 1.00 71.88 204 GLY A N 1
ATOM 1611 C CA . GLY A 1 204 ? 22.961 -12.867 -9.434 1.00 71.88 204 GLY A CA 1
ATOM 1612 C C . GLY A 1 204 ? 24.135 -12.501 -10.344 1.00 71.88 204 GLY A C 1
ATOM 1613 O O . GLY A 1 204 ? 25.128 -13.225 -10.386 1.00 71.88 204 GLY A O 1
ATOM 1614 N N . ARG A 1 205 ? 24.091 -11.327 -10.993 1.00 69.44 205 ARG A N 1
ATOM 1615 C CA . ARG A 1 205 ? 25.200 -10.826 -11.834 1.00 69.44 205 ARG A CA 1
ATOM 1616 C C . ARG A 1 205 ? 26.507 -10.630 -11.067 1.00 69.44 205 ARG A C 1
ATOM 1618 O O . ARG A 1 205 ? 27.575 -10.758 -11.656 1.00 69.44 205 ARG A O 1
ATOM 1625 N N . GLN A 1 206 ? 26.438 -10.302 -9.779 1.00 66.06 206 GLN A N 1
ATOM 1626 C CA . GLN A 1 206 ? 27.621 -10.092 -8.940 1.00 66.06 206 GLN A CA 1
ATOM 1627 C C . GLN A 1 206 ? 28.156 -11.378 -8.290 1.00 66.06 206 GLN A C 1
ATOM 1629 O O . GLN A 1 206 ? 29.160 -11.308 -7.575 1.00 66.06 206 GLN A O 1
ATOM 1634 N N . GLY A 1 207 ? 27.523 -12.531 -8.540 1.00 60.59 207 GLY A N 1
ATOM 1635 C CA . GLY A 1 207 ? 27.891 -13.813 -7.935 1.00 60.59 207 GLY A CA 1
ATOM 1636 C C . GLY A 1 207 ? 27.464 -13.949 -6.470 1.00 60.59 207 GLY A C 1
ATOM 1637 O O . GLY A 1 207 ? 28.035 -14.757 -5.747 1.00 60.59 207 GLY A O 1
ATOM 1638 N N . LEU A 1 208 ? 26.487 -13.150 -6.026 1.00 60.59 208 LEU A N 1
ATOM 1639 C CA . LEU A 1 208 ? 25.928 -13.179 -4.669 1.00 60.59 208 LEU A CA 1
ATOM 1640 C C . LEU A 1 208 ? 24.665 -14.041 -4.532 1.00 60.59 208 LEU A C 1
ATOM 1642 O O . LEU A 1 208 ? 24.082 -14.099 -3.451 1.00 60.59 208 LEU A O 1
ATOM 1646 N N . GLY A 1 209 ? 24.224 -14.693 -5.609 1.00 62.66 209 GLY A N 1
ATOM 1647 C CA . GLY A 1 209 ? 23.097 -15.620 -5.557 1.00 62.66 209 GLY A CA 1
ATOM 1648 C C . GLY A 1 209 ? 23.414 -16.816 -4.657 1.00 62.66 209 GLY A C 1
ATOM 1649 O O . GLY A 1 209 ? 24.412 -17.504 -4.864 1.00 62.66 209 GLY A O 1
ATOM 1650 N N . MET A 1 210 ? 22.561 -17.071 -3.667 1.00 65.50 210 MET A N 1
ATOM 1651 C CA . MET A 1 210 ? 22.609 -18.259 -2.811 1.00 65.50 210 MET A CA 1
ATOM 1652 C C . MET A 1 210 ? 21.287 -19.023 -2.923 1.00 65.50 210 MET A C 1
ATOM 1654 O O . MET A 1 210 ? 20.244 -18.389 -3.113 1.00 65.50 210 MET A O 1
ATOM 1658 N N . PRO A 1 211 ? 21.288 -20.363 -2.784 1.00 72.50 211 PRO A N 1
ATOM 1659 C CA . PRO A 1 211 ? 20.053 -21.139 -2.766 1.00 72.50 211 PRO A CA 1
ATOM 1660 C C . PRO A 1 211 ? 19.069 -20.594 -1.721 1.00 72.50 211 PRO A C 1
ATOM 1662 O O . PRO A 1 211 ? 19.415 -20.460 -0.550 1.00 72.50 211 PRO A O 1
ATOM 1665 N N . GLY A 1 212 ? 17.850 -20.257 -2.149 1.00 76.44 212 GLY A N 1
ATOM 1666 C CA . GLY A 1 212 ? 16.792 -19.735 -1.276 1.00 76.44 212 GLY A CA 1
ATOM 1667 C C . GLY A 1 212 ? 16.885 -18.244 -0.918 1.00 76.44 212 GLY A C 1
ATOM 1668 O O . GLY A 1 212 ? 15.967 -17.728 -0.280 1.00 76.44 212 GLY A O 1
ATOM 1669 N N . LEU A 1 213 ? 17.931 -17.520 -1.341 1.00 74.25 213 LEU A N 1
ATOM 1670 C CA . LEU A 1 213 ? 18.053 -16.079 -1.080 1.00 74.25 213 LEU A CA 1
ATOM 1671 C C . LEU A 1 213 ? 16.939 -15.280 -1.771 1.00 74.25 213 LEU A C 1
ATOM 1673 O O . LEU A 1 213 ? 16.390 -14.359 -1.172 1.00 74.25 213 LEU A O 1
ATOM 1677 N N . ASP A 1 214 ? 16.562 -15.661 -2.990 1.00 81.00 214 ASP A N 1
ATOM 1678 C CA . ASP A 1 214 ? 15.502 -15.002 -3.759 1.00 81.00 214 ASP A CA 1
ATOM 1679 C C . ASP A 1 214 ? 14.162 -15.040 -3.016 1.00 81.00 214 ASP A C 1
ATOM 1681 O O . ASP A 1 214 ? 13.497 -14.014 -2.850 1.00 81.00 214 ASP A O 1
ATOM 1685 N N . ASP A 1 215 ? 13.787 -16.216 -2.507 1.00 81.88 215 ASP A N 1
ATOM 1686 C CA . ASP A 1 215 ? 12.547 -16.406 -1.752 1.00 81.88 215 ASP A CA 1
ATOM 1687 C C . ASP A 1 215 ? 12.567 -15.618 -0.444 1.00 81.88 215 ASP A C 1
ATOM 1689 O O . ASP A 1 215 ? 11.560 -15.022 -0.059 1.00 81.88 215 ASP A O 1
ATOM 1693 N N . ARG A 1 216 ? 13.732 -15.527 0.205 1.00 76.38 216 ARG A N 1
ATOM 1694 C CA . ARG A 1 216 ? 13.917 -14.720 1.416 1.00 76.38 216 ARG A CA 1
ATOM 1695 C C . ARG A 1 216 ? 13.836 -13.224 1.142 1.00 76.38 216 ARG A C 1
ATOM 1697 O O . ARG A 1 216 ? 13.172 -12.523 1.901 1.00 76.38 216 ARG A O 1
ATOM 1704 N N . ILE A 1 217 ? 14.449 -12.734 0.062 1.00 76.06 217 ILE A N 1
ATOM 1705 C CA . ILE A 1 217 ? 14.334 -11.333 -0.369 1.00 76.06 217 ILE A CA 1
ATOM 1706 C C . ILE A 1 217 ? 12.865 -11.005 -0.632 1.00 76.06 217 ILE A C 1
ATOM 1708 O O . ILE A 1 217 ? 12.365 -9.999 -0.128 1.00 76.06 217 ILE A O 1
ATOM 1712 N N . ARG A 1 218 ? 12.147 -11.863 -1.366 1.00 81.06 218 ARG A N 1
ATOM 1713 C CA . ARG A 1 218 ? 10.713 -11.678 -1.632 1.00 81.06 218 ARG A CA 1
ATOM 1714 C C . ARG A 1 218 ? 9.891 -11.681 -0.337 1.00 81.06 218 ARG A C 1
ATOM 1716 O O . ARG A 1 218 ? 9.077 -10.778 -0.145 1.00 81.06 218 ARG A O 1
ATOM 1723 N N . ALA A 1 219 ? 10.126 -12.635 0.564 1.00 77.38 219 ALA A N 1
ATOM 1724 C CA . ALA A 1 219 ? 9.393 -12.762 1.825 1.00 77.38 219 ALA A CA 1
ATOM 1725 C C . ALA A 1 219 ? 9.610 -11.562 2.761 1.00 77.38 219 ALA A C 1
ATOM 1727 O O . ALA A 1 219 ? 8.649 -10.987 3.277 1.00 77.38 219 ALA A O 1
ATOM 1728 N N . GLU A 1 220 ? 10.860 -11.141 2.953 1.00 75.12 220 GLU A N 1
ATOM 1729 C CA . GLU A 1 220 ? 11.195 -10.018 3.832 1.00 75.12 220 GLU A CA 1
ATOM 1730 C C . GLU A 1 220 ? 10.697 -8.693 3.251 1.00 75.12 220 GLU A C 1
ATOM 1732 O O . GLU A 1 220 ? 10.156 -7.854 3.979 1.00 75.12 220 GLU A O 1
ATOM 1737 N N . ARG A 1 221 ? 10.758 -8.531 1.926 1.00 76.81 221 ARG A N 1
ATOM 1738 C CA . ARG A 1 221 ? 10.140 -7.382 1.264 1.00 76.81 221 ARG A CA 1
ATOM 1739 C C . ARG A 1 221 ? 8.639 -7.324 1.453 1.00 76.81 221 ARG A C 1
ATOM 1741 O O . ARG A 1 221 ? 8.143 -6.245 1.745 1.00 76.81 221 ARG A O 1
ATOM 1748 N N . GLU A 1 222 ? 7.913 -8.429 1.297 1.00 77.75 222 GLU A N 1
ATOM 1749 C CA . GLU A 1 222 ? 6.461 -8.445 1.532 1.00 77.75 222 GLU A CA 1
ATOM 1750 C C . GLU A 1 222 ? 6.151 -8.101 2.999 1.00 77.75 222 GLU A C 1
ATOM 1752 O O . GLU A 1 222 ? 5.278 -7.278 3.303 1.00 77.75 222 GLU A O 1
ATOM 1757 N N . ARG A 1 223 ? 6.928 -8.664 3.929 1.00 72.50 223 ARG A N 1
ATOM 1758 C CA . ARG A 1 223 ? 6.777 -8.445 5.370 1.00 72.50 223 ARG A CA 1
ATOM 1759 C C . ARG A 1 223 ? 6.932 -6.973 5.749 1.00 72.50 223 ARG A C 1
ATOM 1761 O O . ARG A 1 223 ? 6.072 -6.425 6.451 1.00 72.50 223 ARG A O 1
ATOM 1768 N N . TYR A 1 224 ? 7.978 -6.320 5.252 1.00 71.31 224 TYR A N 1
ATOM 1769 C CA . TYR A 1 224 ? 8.309 -4.929 5.574 1.00 71.31 224 TYR A CA 1
ATOM 1770 C C . TYR A 1 224 ? 7.847 -3.915 4.524 1.00 71.31 224 TYR A C 1
ATOM 1772 O O . TYR A 1 224 ? 8.134 -2.726 4.663 1.00 71.31 224 TYR A O 1
ATOM 1780 N N . ALA A 1 225 ? 7.077 -4.356 3.523 1.00 73.75 225 ALA A N 1
ATOM 1781 C CA . ALA A 1 225 ? 6.587 -3.514 2.442 1.00 73.75 225 ALA A CA 1
ATOM 1782 C C . ALA A 1 225 ? 5.909 -2.252 2.980 1.00 73.75 225 ALA A C 1
ATOM 1784 O O . ALA A 1 225 ? 4.922 -2.316 3.730 1.00 73.75 225 ALA A O 1
ATOM 1785 N N . ARG A 1 226 ? 6.443 -1.105 2.561 1.00 75.44 226 ARG A N 1
ATOM 1786 C CA . ARG A 1 226 ? 5.814 0.204 2.707 1.00 75.44 226 ARG A CA 1
ATOM 1787 C C . ARG A 1 226 ? 5.141 0.553 1.397 1.00 75.44 226 ARG A C 1
ATOM 1789 O O . ARG A 1 226 ? 5.662 0.240 0.335 1.00 75.44 226 ARG A O 1
ATOM 1796 N N . PHE A 1 227 ? 3.997 1.208 1.496 1.00 82.38 227 PHE A N 1
ATOM 1797 C CA . PHE A 1 227 ? 3.184 1.572 0.349 1.00 82.38 227 PHE A CA 1
ATOM 1798 C C . PHE A 1 227 ? 2.865 3.057 0.412 1.00 82.38 227 PHE A C 1
ATOM 1800 O O . PHE A 1 227 ? 2.440 3.545 1.462 1.00 82.38 227 PHE A O 1
ATOM 1807 N N . THR A 1 228 ? 3.041 3.751 -0.707 1.00 84.06 228 THR A N 1
ATOM 1808 C CA . THR A 1 228 ? 2.664 5.156 -0.872 1.00 84.06 228 THR A CA 1
ATOM 1809 C C . THR A 1 228 ? 1.557 5.267 -1.920 1.00 84.06 228 THR A C 1
ATOM 1811 O O . THR A 1 228 ? 1.581 4.513 -2.893 1.00 84.06 228 THR A O 1
ATOM 1814 N N . PRO A 1 229 ? 0.531 6.111 -1.724 1.00 89.50 229 PRO A N 1
ATOM 1815 C CA . PRO A 1 229 ? -0.510 6.284 -2.726 1.00 89.50 229 PRO A CA 1
ATOM 1816 C C . PRO A 1 229 ? 0.060 7.063 -3.918 1.00 89.50 229 PRO A C 1
ATOM 1818 O O . PRO A 1 229 ? 0.672 8.110 -3.737 1.00 89.50 229 PRO A O 1
ATOM 1821 N N . VAL A 1 230 ? -0.145 6.558 -5.134 1.00 89.62 230 VAL A N 1
ATOM 1822 C CA . VAL A 1 230 ? 0.451 7.133 -6.359 1.00 89.62 230 VAL A CA 1
ATOM 1823 C C . VAL A 1 230 ? -0.589 7.615 -7.358 1.00 89.62 230 VAL A C 1
ATOM 1825 O O . VAL A 1 230 ? -0.334 8.542 -8.124 1.00 89.62 230 VAL A O 1
ATOM 1828 N N . LEU A 1 231 ? -1.783 7.025 -7.331 1.00 94.25 231 LEU A N 1
ATOM 1829 C CA . LEU A 1 231 ? -2.885 7.354 -8.228 1.00 94.25 231 LEU A CA 1
ATOM 1830 C C . LEU A 1 231 ? -4.207 7.214 -7.475 1.00 94.25 231 LEU A C 1
ATOM 1832 O O . LEU A 1 231 ? -4.392 6.259 -6.720 1.00 94.25 231 LEU A O 1
ATOM 1836 N N . ARG A 1 232 ? -5.146 8.135 -7.681 1.00 96.12 232 ARG A N 1
ATOM 1837 C CA . ARG A 1 232 ? -6.489 8.049 -7.101 1.00 96.12 232 ARG A CA 1
ATOM 1838 C C . ARG A 1 232 ? -7.568 8.413 -8.106 1.00 96.12 232 ARG A C 1
ATOM 1840 O O . ARG A 1 232 ? -7.469 9.427 -8.788 1.00 96.12 232 ARG A O 1
ATOM 1847 N N . PHE A 1 233 ? -8.610 7.592 -8.160 1.00 97.38 233 PHE A N 1
ATOM 1848 C CA . PHE A 1 233 ? -9.821 7.807 -8.945 1.00 97.38 233 PHE A CA 1
ATOM 1849 C C . PHE A 1 233 ? -10.916 8.293 -8.002 1.00 97.38 233 PHE A C 1
ATOM 1851 O O . PHE A 1 233 ? -11.341 7.544 -7.124 1.00 97.38 233 PHE A O 1
ATOM 1858 N N . ILE A 1 234 ? -11.353 9.537 -8.155 1.00 97.06 234 ILE A N 1
ATOM 1859 C CA . ILE A 1 234 ? -12.310 10.196 -7.261 1.00 97.06 234 ILE A CA 1
ATOM 1860 C C . ILE A 1 234 ? -13.645 10.317 -7.984 1.00 97.06 234 ILE A C 1
ATOM 1862 O O . ILE A 1 234 ? -13.700 10.914 -9.060 1.00 97.06 234 ILE A O 1
ATOM 1866 N N . LEU A 1 235 ? -14.707 9.764 -7.402 1.00 97.19 235 LEU A N 1
ATOM 1867 C CA . LEU A 1 235 ? -16.064 9.868 -7.925 1.00 97.19 235 LEU A CA 1
ATOM 1868 C C . LEU A 1 235 ? -16.547 11.315 -7.775 1.00 97.19 235 LEU A C 1
ATOM 1870 O O . LEU A 1 235 ? -16.671 11.825 -6.665 1.00 97.19 235 LEU A O 1
ATOM 1874 N N . THR A 1 236 ? -16.819 11.983 -8.893 1.00 95.94 236 THR A N 1
ATOM 1875 C CA . THR A 1 236 ? -17.288 13.379 -8.917 1.00 95.94 236 THR A CA 1
ATOM 1876 C C . THR A 1 236 ? -18.764 13.498 -9.267 1.00 95.94 236 THR A C 1
ATOM 1878 O O . THR A 1 236 ? -19.400 14.481 -8.898 1.00 95.94 236 THR A O 1
ATOM 1881 N N . ASN A 1 237 ? -19.329 12.504 -9.957 1.00 94.81 237 ASN A N 1
ATOM 1882 C CA . ASN A 1 237 ? -20.757 12.434 -10.247 1.00 94.81 237 ASN A CA 1
ATOM 1883 C C . ASN A 1 237 ? -21.260 10.998 -10.051 1.00 94.81 237 ASN A C 1
ATOM 1885 O O . ASN A 1 237 ? -20.954 10.115 -10.855 1.00 94.81 237 ASN A O 1
ATOM 1889 N N . ALA A 1 238 ? -22.031 10.781 -8.983 1.00 93.19 238 ALA A N 1
ATOM 1890 C CA . ALA A 1 238 ? -22.547 9.467 -8.609 1.00 93.19 238 ALA A CA 1
ATOM 1891 C C . ALA A 1 238 ? -23.665 8.955 -9.533 1.00 93.19 238 ALA A C 1
ATOM 1893 O O . ALA A 1 238 ? -23.792 7.744 -9.682 1.00 93.19 238 ALA A O 1
ATOM 1894 N N . GLU A 1 239 ? -24.434 9.843 -10.171 1.00 93.69 239 GLU A N 1
ATOM 1895 C CA . GLU A 1 239 ? -25.517 9.469 -11.094 1.00 93.69 239 GLU A CA 1
ATOM 1896 C C . GLU A 1 239 ? -24.961 8.968 -12.429 1.00 93.69 239 GLU A C 1
ATOM 1898 O O . GLU A 1 239 ? -25.401 7.957 -12.966 1.00 93.69 239 GLU A O 1
ATOM 1903 N N . ARG A 1 240 ? -23.945 9.660 -12.955 1.00 95.50 240 ARG A N 1
ATOM 1904 C CA . ARG A 1 240 ? -23.309 9.348 -14.246 1.00 95.50 240 ARG A CA 1
ATOM 1905 C C . ARG A 1 240 ? -22.065 8.464 -14.123 1.00 95.50 240 ARG A C 1
ATOM 1907 O O . ARG A 1 240 ? -21.417 8.204 -15.132 1.00 95.50 240 ARG A O 1
ATOM 1914 N N . ARG A 1 241 ? -21.700 8.058 -12.901 1.00 95.94 241 ARG A N 1
ATOM 1915 C CA . ARG A 1 241 ? -20.466 7.315 -12.567 1.00 95.94 241 ARG A CA 1
ATOM 1916 C C . ARG A 1 241 ? -19.203 7.941 -13.178 1.00 95.94 241 ARG A C 1
ATOM 1918 O O . ARG A 1 241 ? -18.375 7.256 -13.781 1.00 95.94 241 ARG A O 1
ATOM 1925 N N . ILE A 1 242 ? -19.062 9.262 -13.044 1.00 96.69 242 ILE A N 1
ATOM 1926 C CA . ILE A 1 242 ? -17.903 10.003 -13.566 1.00 96.69 242 ILE A CA 1
ATOM 1927 C C . ILE A 1 242 ? -16.848 10.129 -12.476 1.00 96.69 242 ILE A C 1
ATOM 1929 O O . ILE A 1 242 ? -17.135 10.569 -11.363 1.00 96.69 242 ILE A O 1
ATOM 1933 N N . PHE A 1 243 ? -15.618 9.795 -12.843 1.00 97.56 243 PHE A N 1
ATOM 1934 C CA . PHE A 1 243 ? -14.435 9.913 -12.014 1.00 97.56 243 PHE A CA 1
ATOM 1935 C C . PHE A 1 243 ? -13.484 10.956 -12.587 1.00 97.56 243 PHE A C 1
ATOM 1937 O O . PHE A 1 243 ? -13.286 11.037 -13.804 1.00 97.56 243 PHE A O 1
ATOM 1944 N N . ARG A 1 244 ? -12.851 11.717 -11.697 1.00 96.19 244 ARG A N 1
ATOM 1945 C CA . ARG A 1 244 ? -11.598 12.415 -11.995 1.00 96.19 244 ARG A CA 1
ATOM 1946 C C . ARG A 1 244 ? -10.423 11.601 -11.478 1.00 96.19 244 ARG A C 1
ATOM 1948 O O . ARG A 1 244 ? -10.593 10.760 -10.593 1.00 96.19 244 ARG A O 1
ATOM 1955 N N . VAL A 1 245 ? -9.240 11.861 -12.014 1.00 95.56 245 VAL A N 1
ATOM 1956 C CA . VAL A 1 245 ? -8.025 11.164 -11.595 1.00 95.56 245 VAL A CA 1
ATOM 1957 C C . VAL A 1 245 ? -7.017 12.165 -11.093 1.00 95.56 245 VAL A C 1
ATOM 1959 O O . VAL A 1 245 ? -6.843 13.219 -11.691 1.00 95.56 245 VAL A O 1
ATOM 1962 N N . GLU A 1 246 ? -6.337 11.823 -10.014 1.00 94.06 246 GLU A N 1
ATOM 1963 C CA . GLU A 1 246 ? -5.199 12.584 -9.528 1.00 94.06 246 GLU A CA 1
ATOM 1964 C C . GLU A 1 246 ? -4.014 11.645 -9.313 1.00 94.06 246 GLU A C 1
ATOM 1966 O O . GLU A 1 246 ? -4.193 10.506 -8.871 1.00 94.06 246 GLU A O 1
ATOM 1971 N N . ARG A 1 247 ? -2.805 12.116 -9.612 1.00 90.00 247 ARG A N 1
ATOM 1972 C CA . ARG A 1 247 ? -1.558 11.406 -9.303 1.00 90.00 247 ARG A CA 1
ATOM 1973 C C . ARG A 1 247 ? -0.743 12.145 -8.258 1.00 90.00 247 ARG A C 1
ATOM 1975 O O . ARG A 1 247 ? -0.859 13.363 -8.127 1.00 90.00 247 ARG A O 1
ATOM 1982 N N . MET A 1 248 ? 0.096 11.397 -7.556 1.00 83.62 248 MET A N 1
ATOM 1983 C CA . MET A 1 248 ? 1.057 11.956 -6.615 1.00 83.62 248 MET A CA 1
ATOM 1984 C C . MET A 1 248 ? 2.238 12.595 -7.359 1.00 83.62 248 MET A C 1
ATOM 1986 O O . MET A 1 248 ? 2.711 12.064 -8.370 1.00 83.62 248 MET A O 1
ATOM 1990 N N . HIS A 1 249 ? 2.723 13.727 -6.853 1.00 73.75 249 HIS A N 1
ATOM 1991 C CA . HIS A 1 249 ? 3.964 14.353 -7.298 1.00 73.75 249 HIS A CA 1
ATOM 1992 C C . HIS A 1 249 ? 5.130 13.997 -6.370 1.00 73.75 249 HIS A C 1
ATOM 1994 O O . HIS A 1 249 ? 5.000 14.017 -5.152 1.00 73.75 249 HIS A O 1
ATOM 2000 N N . TYR A 1 250 ? 6.296 13.711 -6.950 1.00 64.25 250 TYR A N 1
ATOM 2001 C CA . TYR A 1 250 ? 7.492 13.267 -6.221 1.00 64.25 250 TYR A CA 1
ATOM 2002 C C . TYR A 1 250 ? 8.501 14.412 -5.998 1.00 64.25 250 TYR A C 1
ATOM 2004 O O . TYR A 1 250 ? 9.708 14.201 -6.028 1.00 64.25 250 TYR A O 1
ATOM 2012 N N . GLY A 1 251 ? 8.010 15.642 -5.805 1.00 55.00 251 GLY A N 1
ATOM 2013 C CA . GLY A 1 251 ? 8.815 16.873 -5.726 1.00 55.00 251 GLY A CA 1
ATOM 2014 C C . GLY A 1 251 ? 9.110 17.388 -4.312 1.00 55.00 251 GLY A C 1
ATOM 2015 O O . GLY A 1 251 ? 9.426 18.562 -4.145 1.00 55.00 251 GLY A O 1
ATOM 2016 N N . GLY A 1 252 ? 8.971 16.552 -3.278 1.00 47.47 252 GLY A N 1
ATOM 2017 C CA . GLY A 1 252 ? 9.268 16.922 -1.882 1.00 47.47 252 GLY A CA 1
ATOM 2018 C C . GLY A 1 252 ? 8.110 17.558 -1.101 1.00 47.47 252 GLY A C 1
ATOM 2019 O O . GLY A 1 252 ? 8.263 17.846 0.085 1.00 47.47 252 GLY A O 1
ATOM 2020 N N . ARG A 1 253 ? 6.941 17.732 -1.727 1.00 53.44 253 ARG A N 1
ATOM 2021 C CA . ARG A 1 253 ? 5.661 18.007 -1.058 1.00 53.44 253 ARG A CA 1
ATOM 2022 C C . ARG A 1 253 ? 4.676 16.921 -1.483 1.00 53.44 253 ARG A C 1
ATOM 2024 O O . ARG A 1 253 ? 4.622 16.614 -2.670 1.00 53.44 253 ARG A O 1
ATOM 2031 N N . ASP A 1 254 ? 3.927 16.352 -0.536 1.00 64.94 254 ASP A N 1
ATOM 2032 C CA . ASP A 1 254 ? 2.880 15.341 -0.778 1.00 64.94 254 ASP A CA 1
ATOM 2033 C C . ASP A 1 254 ? 1.668 15.964 -1.511 1.00 64.94 254 ASP A C 1
ATOM 2035 O O . ASP A 1 254 ? 0.560 16.072 -0.977 1.00 64.94 254 ASP A O 1
ATOM 2039 N N . GLU A 1 255 ? 1.894 16.445 -2.733 1.00 80.69 255 GLU A N 1
ATOM 2040 C CA . GLU A 1 255 ? 0.935 17.179 -3.553 1.00 80.69 255 GLU A CA 1
ATOM 2041 C C . GLU A 1 255 ? 0.314 16.280 -4.628 1.00 80.69 255 GLU A C 1
ATOM 2043 O O . GLU A 1 255 ? 0.967 15.433 -5.244 1.00 80.69 255 GLU A O 1
ATOM 2048 N N . TRP A 1 256 ? -0.981 16.491 -4.861 1.00 88.06 256 TRP A N 1
ATOM 2049 C CA . TRP A 1 256 ? -1.783 15.747 -5.826 1.00 88.06 256 TRP A CA 1
ATOM 2050 C C . TRP A 1 256 ? -2.100 16.620 -7.034 1.00 88.06 256 TRP A C 1
ATOM 2052 O O . TRP A 1 256 ? -2.586 17.738 -6.874 1.00 88.06 256 TRP A O 1
ATOM 2062 N N . PHE A 1 257 ? -1.893 16.082 -8.235 1.00 87.38 257 PHE A N 1
ATOM 2063 C CA . PHE A 1 257 ? -2.189 16.769 -9.491 1.00 87.38 257 PHE A CA 1
ATOM 2064 C C . PHE A 1 257 ? -3.304 16.065 -10.244 1.00 87.38 257 PHE A C 1
ATOM 2066 O O . PHE A 1 257 ? -3.244 14.854 -10.463 1.00 87.38 257 PHE A O 1
ATOM 2073 N N . GLU A 1 258 ? -4.305 16.834 -10.666 1.00 90.19 258 GLU A N 1
ATOM 2074 C CA . GLU A 1 258 ? -5.391 16.335 -11.501 1.00 90.19 258 GLU A CA 1
ATOM 2075 C C . GLU A 1 258 ? -4.892 15.989 -12.908 1.00 90.19 258 GLU A C 1
ATOM 2077 O O . GLU A 1 258 ? -4.202 16.770 -13.562 1.00 90.19 258 GLU A O 1
ATOM 2082 N N . ILE A 1 259 ? -5.278 14.806 -13.379 1.00 88.12 259 ILE A N 1
ATOM 2083 C CA . ILE A 1 259 ? -5.040 14.328 -14.735 1.00 88.12 259 ILE A CA 1
ATOM 2084 C C . ILE A 1 259 ? -6.361 14.431 -15.495 1.00 88.12 259 ILE A C 1
ATOM 2086 O O . ILE A 1 259 ? -7.346 13.779 -15.143 1.00 88.12 259 ILE A O 1
ATOM 2090 N N . ARG A 1 260 ? -6.370 15.196 -16.590 1.00 83.00 260 ARG A N 1
ATOM 2091 C CA . ARG A 1 260 ? -7.456 15.149 -17.576 1.00 83.00 260 ARG A CA 1
ATOM 2092 C C . ARG A 1 260 ? -7.166 14.005 -18.556 1.00 83.00 260 ARG A C 1
ATOM 2094 O O . ARG A 1 260 ? -6.032 13.873 -19.017 1.00 83.00 260 ARG A O 1
ATOM 2101 N N . PRO A 1 261 ? -8.140 13.149 -18.905 1.00 83.50 261 PRO A N 1
ATOM 2102 C CA . PRO A 1 261 ? -9.588 13.366 -18.842 1.00 83.50 261 PRO A CA 1
ATOM 2103 C C . PRO A 1 261 ? -10.295 12.737 -17.628 1.00 83.50 261 PRO A C 1
ATOM 2105 O O . PRO A 1 261 ? -9.743 11.889 -16.936 1.00 83.50 261 PRO A O 1
ATOM 2108 N N . THR A 1 262 ? -11.568 13.100 -17.450 1.00 92.62 262 THR A N 1
ATOM 2109 C CA . THR A 1 262 ? -12.537 12.420 -16.576 1.00 92.62 262 THR A CA 1
ATOM 2110 C C . THR A 1 262 ? -13.326 11.353 -17.351 1.00 92.62 262 THR A C 1
ATOM 2112 O O . THR A 1 262 ? -13.323 11.329 -18.586 1.00 92.62 262 THR A O 1
ATOM 2115 N N . GLY A 1 263 ? -13.999 10.437 -16.655 1.00 94.94 263 GLY A N 1
ATOM 2116 C CA . GLY A 1 263 ? -14.805 9.391 -17.293 1.00 94.94 263 GLY A CA 1
ATOM 2117 C C . GLY A 1 263 ? -15.115 8.221 -16.368 1.00 94.94 263 GLY A C 1
ATOM 2118 O O . GLY A 1 263 ? -14.983 8.340 -15.154 1.00 94.94 263 GLY A O 1
ATOM 2119 N N . SER A 1 264 ? -15.517 7.083 -16.937 1.00 96.94 264 SER A N 1
ATOM 2120 C CA . SER A 1 264 ? -15.698 5.858 -16.155 1.00 96.94 264 SER A CA 1
ATOM 2121 C C . SER A 1 264 ? -14.360 5.356 -15.612 1.00 96.94 264 SER A C 1
ATOM 2123 O O . SER A 1 264 ? -13.323 5.447 -16.279 1.00 96.94 264 SER A O 1
ATOM 2125 N N . VAL A 1 265 ? -14.379 4.794 -14.404 1.00 97.06 265 VAL A N 1
ATOM 2126 C CA . VAL A 1 265 ? -13.151 4.324 -13.757 1.00 97.06 265 VAL A CA 1
ATOM 2127 C C . VAL A 1 265 ? -12.468 3.196 -14.531 1.00 97.06 265 VAL A C 1
ATOM 2129 O O . VAL A 1 265 ? -11.249 3.212 -14.630 1.00 97.06 265 VAL A O 1
ATOM 2132 N N . ASP A 1 266 ? -13.217 2.285 -15.165 1.00 96.88 266 ASP A N 1
ATOM 2133 C CA . ASP A 1 266 ? -12.646 1.211 -15.995 1.00 96.88 266 ASP A CA 1
ATOM 2134 C C . ASP A 1 266 ? -11.813 1.779 -17.157 1.00 96.88 266 ASP A C 1
ATOM 2136 O O . ASP A 1 266 ? -10.654 1.401 -17.350 1.00 96.88 266 ASP A O 1
ATOM 2140 N N . ARG A 1 267 ? -12.361 2.764 -17.884 1.00 96.56 267 ARG A N 1
ATOM 2141 C CA . ARG A 1 267 ? -11.662 3.416 -18.998 1.00 96.56 267 ARG A CA 1
ATOM 2142 C C . ARG A 1 267 ? -10.398 4.125 -18.517 1.00 96.56 267 ARG A C 1
ATOM 2144 O O . ARG A 1 267 ? -9.353 4.036 -19.164 1.00 96.56 267 ARG A O 1
ATOM 2151 N N . LEU A 1 268 ? -10.497 4.848 -17.403 1.00 96.50 268 LEU A N 1
ATOM 2152 C CA . LEU A 1 268 ? -9.377 5.591 -16.826 1.00 96.50 268 LEU A CA 1
ATOM 2153 C C . LEU A 1 268 ? -8.285 4.644 -16.312 1.00 96.50 268 LEU A C 1
ATOM 2155 O O . LEU A 1 268 ? -7.109 4.851 -16.608 1.00 96.50 268 LEU A O 1
ATOM 2159 N N . ALA A 1 269 ? -8.670 3.573 -15.619 1.00 96.38 269 ALA A N 1
ATOM 2160 C CA . ALA A 1 269 ? -7.779 2.539 -15.109 1.00 96.38 269 ALA A CA 1
ATOM 2161 C C . ALA A 1 269 ? -6.970 1.897 -16.240 1.00 96.38 269 ALA A C 1
ATOM 2163 O O . ALA A 1 269 ? -5.739 1.909 -16.190 1.00 96.38 269 ALA A O 1
ATOM 2164 N N . ARG A 1 270 ? -7.635 1.436 -17.310 1.00 95.94 270 ARG A N 1
ATOM 2165 C CA . ARG A 1 270 ? -6.973 0.841 -18.489 1.00 95.94 270 ARG A CA 1
ATOM 2166 C C . ARG A 1 270 ? -5.992 1.786 -19.174 1.00 95.94 270 ARG A C 1
ATOM 2168 O O . ARG A 1 270 ? -5.013 1.325 -19.747 1.00 95.94 270 ARG A O 1
ATOM 2175 N N . ARG A 1 271 ? -6.247 3.095 -19.130 1.00 94.00 271 ARG A N 1
ATOM 2176 C CA . ARG A 1 271 ? -5.378 4.104 -19.749 1.00 94.00 271 ARG A CA 1
ATOM 2177 C C . ARG A 1 271 ? -4.159 4.454 -18.891 1.00 94.00 271 ARG A C 1
ATOM 2179 O O . ARG A 1 271 ? -3.105 4.754 -19.448 1.00 94.00 271 ARG A O 1
ATOM 2186 N N . LEU A 1 272 ? -4.317 4.506 -17.568 1.00 93.81 272 LEU A N 1
ATOM 2187 C CA . LEU A 1 272 ? -3.332 5.120 -16.670 1.00 93.81 272 LEU A CA 1
ATOM 2188 C C . LEU A 1 272 ? -2.491 4.102 -15.898 1.00 93.81 272 LEU A C 1
ATOM 2190 O O . LEU A 1 272 ? -1.293 4.312 -15.745 1.00 93.81 272 LEU A O 1
ATOM 2194 N N . ILE A 1 273 ? -3.082 2.991 -15.455 1.00 94.62 273 ILE A N 1
ATOM 2195 C CA . ILE A 1 273 ? -2.378 1.973 -14.660 1.00 94.62 273 ILE A CA 1
ATOM 2196 C C . ILE A 1 273 ? -1.210 1.332 -15.423 1.00 94.62 273 ILE A C 1
ATOM 2198 O O . ILE A 1 273 ? -0.162 1.168 -14.808 1.00 94.62 273 ILE A O 1
ATOM 2202 N N . PRO A 1 274 ? -1.296 1.040 -16.739 1.00 94.38 274 PRO A N 1
ATOM 2203 C CA . PRO A 1 274 ? -0.151 0.506 -17.485 1.00 94.38 274 PRO A CA 1
ATOM 2204 C C . PRO A 1 274 ? 1.071 1.429 -17.540 1.00 94.38 274 PRO A C 1
ATOM 2206 O O . PRO A 1 274 ? 2.140 0.985 -17.942 1.00 94.38 274 PRO A O 1
ATOM 2209 N N . LYS A 1 275 ? 0.914 2.712 -17.192 1.00 90.50 275 LYS A N 1
ATOM 2210 C CA . LYS A 1 275 ? 2.017 3.673 -17.161 1.00 90.50 275 LYS A CA 1
ATOM 2211 C C . LYS A 1 275 ? 2.742 3.682 -15.815 1.00 90.50 275 LYS A C 1
ATOM 2213 O O . LYS A 1 275 ? 3.836 4.229 -15.751 1.00 90.50 275 LYS A O 1
ATOM 2218 N N . LEU A 1 276 ? 2.163 3.126 -14.748 1.00 88.62 276 LEU A N 1
ATOM 2219 C CA . LEU A 1 276 ? 2.773 3.155 -13.415 1.00 88.62 276 LEU A CA 1
ATOM 2220 C C . LEU A 1 276 ? 4.199 2.584 -13.442 1.00 88.62 276 LEU A C 1
ATOM 2222 O O . LEU A 1 276 ? 4.476 1.593 -14.113 1.00 88.62 276 LEU A O 1
ATOM 2226 N N . GLY A 1 277 ? 5.117 3.248 -12.737 1.00 77.44 277 GLY A N 1
ATOM 2227 C CA . GLY A 1 277 ? 6.532 2.874 -12.730 1.00 77.44 277 GLY A CA 1
ATOM 2228 C C . GLY A 1 277 ? 7.284 3.130 -14.047 1.00 77.44 277 GLY A C 1
ATOM 2229 O O . GLY A 1 277 ? 8.372 2.584 -14.218 1.00 77.44 277 GLY A O 1
ATOM 2230 N N . THR A 1 278 ? 6.733 3.929 -14.972 1.00 80.88 278 THR A N 1
ATOM 2231 C CA . THR A 1 278 ? 7.396 4.359 -16.222 1.00 80.88 278 THR A CA 1
ATOM 2232 C C . THR A 1 278 ? 7.543 5.880 -16.290 1.00 80.88 278 THR A C 1
ATOM 2234 O O . THR A 1 278 ? 6.751 6.605 -15.685 1.00 80.88 278 THR A O 1
ATOM 2237 N N . ASP A 1 279 ? 8.485 6.373 -17.098 1.00 73.88 279 ASP A N 1
ATOM 2238 C CA . ASP A 1 279 ? 8.679 7.814 -17.339 1.00 73.88 279 ASP A CA 1
ATOM 2239 C C . ASP A 1 279 ? 7.395 8.490 -17.853 1.00 73.88 279 ASP A C 1
ATOM 2241 O O . ASP A 1 279 ? 7.007 9.563 -17.390 1.00 73.88 279 ASP A O 1
ATOM 2245 N N . ALA A 1 280 ? 6.635 7.784 -18.697 1.00 75.81 280 ALA A N 1
ATOM 2246 C CA . ALA A 1 280 ? 5.366 8.254 -19.247 1.00 75.81 280 ALA A CA 1
ATOM 2247 C C . ALA A 1 280 ? 4.275 8.514 -18.189 1.00 75.81 280 ALA A C 1
ATOM 2249 O O . ALA A 1 280 ? 3.269 9.155 -18.501 1.00 75.81 280 ALA A O 1
ATOM 2250 N N . PHE A 1 281 ? 4.415 7.998 -16.960 1.00 77.81 281 PHE A N 1
ATOM 2251 C CA . PHE A 1 281 ? 3.534 8.341 -15.838 1.00 77.81 281 PHE A CA 1
ATOM 2252 C C . PHE A 1 281 ? 3.890 9.686 -15.216 1.00 77.81 281 PHE A C 1
ATOM 2254 O O . PHE A 1 281 ? 2.999 10.448 -14.834 1.00 77.81 281 PHE A O 1
ATOM 2261 N N . PHE A 1 282 ? 5.182 10.004 -15.151 1.00 67.50 282 PHE A N 1
ATOM 2262 C CA . PHE A 1 282 ? 5.643 11.305 -14.687 1.00 67.50 282 PHE A CA 1
ATOM 2263 C C . PHE A 1 282 ? 5.292 12.394 -15.690 1.00 67.50 282 PHE A C 1
ATOM 2265 O O . PHE A 1 282 ? 4.950 13.489 -15.266 1.00 67.50 282 PHE A O 1
ATOM 2272 N N . GLU A 1 283 ? 5.260 12.067 -16.980 1.00 70.19 283 GLU A N 1
ATOM 2273 C CA . GLU A 1 283 ? 4.837 12.951 -18.071 1.00 70.19 283 GLU A CA 1
ATOM 2274 C C . GLU A 1 283 ? 3.313 13.095 -18.212 1.00 70.19 283 GLU A C 1
ATOM 2276 O O . GLU A 1 283 ? 2.841 13.781 -19.116 1.00 70.19 283 GLU A O 1
ATOM 2281 N N . LEU A 1 284 ? 2.509 12.498 -17.319 1.00 66.94 284 LEU A N 1
ATOM 2282 C CA . LEU A 1 284 ? 1.072 12.789 -17.209 1.00 66.94 284 LEU A CA 1
ATOM 2283 C C . LEU A 1 284 ? 0.871 14.186 -16.602 1.00 66.94 284 LEU A C 1
ATOM 2285 O O . LEU A 1 284 ? 0.337 14.345 -15.502 1.00 66.94 284 LEU A O 1
ATOM 2289 N N . PHE A 1 285 ? 1.379 15.204 -17.277 1.00 61.47 285 PHE A N 1
ATOM 2290 C CA . PHE A 1 285 ? 1.015 16.594 -17.083 1.00 61.47 285 PHE A CA 1
ATOM 2291 C C . PHE A 1 285 ? 0.039 16.967 -18.201 1.00 61.47 285 PHE A C 1
ATOM 2293 O O . PHE A 1 285 ? 0.126 16.452 -19.318 1.00 61.47 285 PHE A O 1
ATOM 2300 N N . CYS A 1 286 ? -0.951 17.786 -17.852 1.00 50.03 286 CYS A N 1
ATOM 2301 C CA . CYS A 1 286 ? -1.690 18.536 -18.858 1.00 50.03 286 CYS A CA 1
ATOM 2302 C C . CYS A 1 286 ? -0.772 19.619 -19.421 1.00 50.03 286 CYS A C 1
ATOM 2304 O O . CYS A 1 286 ? -0.037 20.213 -18.598 1.00 50.03 286 CYS A O 1
#

Radius of gyration: 24.49 Å; chains: 1; bounding box: 63×40×61 Å

Foldseek 3Di:
DQPPVQLVVQAVDDPVVLLVVVLCVQQVHDDDDDDDPPRCPVVNQVSSCVSVVHDDDDDDDDPPPDCVVPPDDDDDDDDDDDDDPDDDDPDDADWDQWPLRQIWGWFWDADPVRDIDIATDSDDPHHGDNDDPPQWDWDADPLGGIDIDGPDAALDDPVLQVLLLVLLVPAPVSVQWDWDGDRFKIWIKGWDHDDLVVSQVVCVVVVNDDVCSSVVSVSVCSNRTDIDTAKMWGQPDSVQQKTWMWGADPPPDRDIDTADDIDHSSVVSNVQVNCPPHPVNVVSDD